Protein 4FZR (pdb70)

CATH classification: 3.40.50.2000 (+1 more: 3.40.50.2000)

Structure (mmCIF, N/CA/C/O backbone):
data_4FZR
#
_entry.id   4FZR
#
_cell.length_a   82.605
_cell.length_b   82.605
_cell.length_c   230.516
_cell.angle_alpha   90.000
_cell.angle_beta   90.000
_cell.angle_gamma   120.000
#
_symmetry.space_group_name_H-M   'P 61 2 2'
#
loop_
_entity.id
_entity.type
_entity.pdbx_description
1 polymer SsfS6
2 water water
#
loop_
_atom_site.group_PDB
_atom_site.id
_atom_site.type_symbol
_atom_site.label_atom_id
_atom_site.label_alt_id
_atom_site.label_comp_id
_atom_site.label_asym_id
_atom_site.label_entity_id
_atom_site.label_seq_id
_atom_site.pd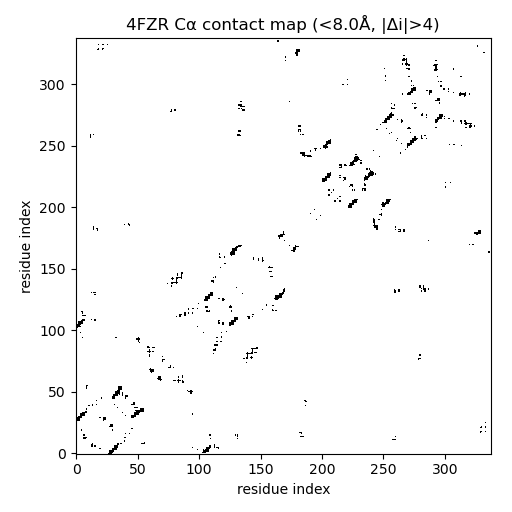bx_PDB_ins_code
_atom_site.Cartn_x
_atom_site.Cartn_y
_atom_site.Cartn_z
_atom_site.occupancy
_atom_site.B_iso_or_equiv
_atom_site.auth_seq_id
_atom_site.auth_comp_id
_atom_site.auth_asym_id
_atom_site.auth_atom_id
_atom_site.pdbx_PDB_model_num
ATOM 1 N N . HIS A 1 15 ? -20.758 -24.520 -28.365 1.00 39.38 0 HIS A N 1
ATOM 2 C CA . HIS A 1 15 ? -19.420 -25.077 -28.529 1.00 34.89 0 HIS A CA 1
ATOM 3 C C . HIS A 1 15 ? -18.396 -24.142 -27.895 1.00 49.06 0 HIS A C 1
ATOM 4 O O . HIS A 1 15 ? -18.393 -22.939 -28.156 1.00 47.55 0 HIS A O 1
ATOM 19 N N . ARG A 1 17 ? -14.213 -23.814 -25.849 1.00 21.94 2 ARG A N 1
ATOM 20 C CA . ARG A 1 17 ? -12.852 -24.315 -25.717 1.00 25.84 2 ARG A CA 1
ATOM 21 C C . ARG A 1 17 ? -12.393 -24.038 -24.289 1.00 19.15 2 ARG A C 1
ATOM 22 O O . ARG A 1 17 ? -12.178 -22.885 -23.917 1.00 18.50 2 ARG A O 1
ATOM 30 N N . ILE A 1 18 ? -12.259 -25.091 -23.486 1.00 15.22 3 ILE A N 1
ATOM 31 C CA . ILE A 1 18 ? -11.904 -24.925 -22.076 1.00 21.93 3 ILE A CA 1
ATOM 32 C C . ILE A 1 18 ? -10.528 -25.497 -21.766 1.00 15.31 3 ILE A C 1
ATOM 33 O O . ILE A 1 18 ? -10.272 -26.687 -21.956 1.00 13.36 3 ILE A O 1
ATOM 38 N N . LEU A 1 19 ? -9.641 -24.624 -21.301 1.00 15.09 4 LEU A N 1
ATOM 39 C CA . LEU A 1 19 ? -8.340 -25.038 -20.806 1.00 17.08 4 LEU A CA 1
ATOM 40 C C . LEU A 1 19 ? -8.434 -25.345 -19.306 1.00 18.21 4 LEU A C 1
ATOM 41 O O . LEU A 1 19 ? -8.701 -24.457 -18.495 1.00 10.67 4 LEU A O 1
ATOM 46 N N . VAL A 1 20 ? -8.236 -26.609 -18.946 1.00 14.38 5 VAL A N 1
ATOM 47 C CA . VAL A 1 20 ? -8.225 -27.017 -17.545 1.00 12.33 5 VAL A CA 1
ATOM 48 C C . VAL A 1 20 ? -6.801 -26.939 -17.010 1.00 14.05 5 VAL A C 1
ATOM 49 O O . VAL A 1 20 ? -5.927 -27.688 -17.444 1.00 13.72 5 VAL A O 1
ATOM 53 N N . ILE A 1 21 ? -6.565 -26.021 -16.078 1.00 9.44 6 ILE A N 1
ATOM 54 C CA . ILE A 1 21 ? -5.227 -25.819 -15.535 1.00 15.84 6 ILE A CA 1
ATOM 55 C C . ILE A 1 21 ? -5.106 -26.477 -14.164 1.00 17.23 6 ILE A C 1
ATOM 56 O O . ILE A 1 21 ? -5.711 -26.026 -13.192 1.00 20.95 6 ILE A O 1
ATOM 61 N N . ALA A 1 22 ? -4.326 -27.554 -14.108 1.00 15.21 7 ALA A N 1
ATOM 62 C CA . ALA A 1 22 ? -4.253 -28.406 -12.921 1.00 20.60 7 ALA A CA 1
ATOM 63 C C . ALA A 1 22 ? -2.888 -28.342 -12.232 1.00 21.99 7 ALA A C 1
ATOM 64 O O . ALA A 1 22 ? -1.996 -27.608 -12.662 1.00 21.02 7 ALA A O 1
ATOM 66 N N . GLY A 1 23 ? -2.737 -29.125 -11.166 1.00 22.47 8 GLY A N 1
ATOM 67 C CA . GLY A 1 23 ? -1.562 -29.057 -10.312 1.00 27.32 8 GLY A CA 1
ATOM 68 C C . GLY A 1 23 ? -0.415 -29.975 -10.694 1.00 27.77 8 GLY A C 1
ATOM 69 O O . GLY A 1 23 ? -0.207 -30.282 -11.869 1.00 24.09 8 GLY A O 1
ATOM 70 N N . CYS A 1 24 ? 0.343 -30.409 -9.690 1.00 27.26 9 CYS A N 1
ATOM 71 C CA . CYS A 1 24 ? 1.523 -31.239 -9.923 1.00 28.88 9 CYS A CA 1
ATOM 72 C C . CYS A 1 24 ? 1.465 -32.568 -9.167 1.00 25.85 9 CYS A C 1
ATOM 73 O O . CYS A 1 24 ? 2.415 -33.349 -9.202 1.00 29.40 9 CYS A O 1
ATOM 76 N N . SER A 1 25 ? 0.350 -32.824 -8.488 1.00 17.43 10 SER A N 1
ATOM 77 C CA . SER A 1 25 ? 0.141 -34.111 -7.833 1.00 17.04 10 SER A CA 1
ATOM 78 C C . SER A 1 25 ? -1.233 -34.671 -8.180 1.00 14.99 10 SER A C 1
ATOM 79 O O . SER A 1 25 ? -2.144 -33.929 -8.542 1.00 20.63 10 SER A O 1
ATOM 82 N N . GLU A 1 26 ? -1.373 -35.986 -8.057 1.00 13.83 11 GLU A N 1
ATOM 83 C CA . GLU A 1 26 ? -2.581 -36.680 -8.490 1.00 23.31 11 GLU A CA 1
ATOM 84 C C . GLU A 1 26 ? -3.833 -36.231 -7.746 1.00 26.86 11 GLU A C 1
ATOM 85 O O . GLU A 1 26 ? -4.917 -36.174 -8.328 1.00 24.40 11 GLU A O 1
ATOM 91 N N . GLY A 1 27 ? -3.687 -35.915 -6.465 1.00 23.24 12 GLY A N 1
ATOM 92 C CA . GLY A 1 27 ? -4.824 -35.527 -5.651 1.00 13.50 12 GLY A CA 1
ATOM 93 C C . GLY A 1 27 ? -5.401 -34.187 -6.059 1.00 18.76 12 GLY A C 1
ATOM 94 O O . GLY A 1 27 ? -6.522 -33.849 -5.682 1.00 24.54 12 GLY A O 1
ATOM 95 N N . PHE A 1 28 ? -4.637 -33.423 -6.833 1.00 22.06 13 PHE A N 1
ATOM 96 C CA . PHE A 1 28 ? -5.081 -32.111 -7.287 1.00 24.68 13 PHE A CA 1
ATOM 97 C C . PHE A 1 28 ? -5.518 -32.141 -8.752 1.00 26.69 13 PHE A C 1
ATOM 98 O O . PHE A 1 28 ? -6.083 -31.174 -9.259 1.00 27.96 13 PHE A O 1
ATOM 106 N N . VAL A 1 29 ? -5.260 -33.255 -9.429 1.00 22.04 14 VAL A N 1
ATOM 107 C CA . VAL A 1 29 ? -5.606 -33.381 -10.838 1.00 21.73 14 VAL A CA 1
ATOM 108 C C . VAL A 1 29 ? -6.866 -34.223 -11.022 1.00 17.25 14 VAL A C 1
ATOM 109 O O . VAL A 1 29 ? -7.807 -33.814 -11.699 1.00 12.47 14 VAL A O 1
ATOM 121 N N . PRO A 1 31 ? -9.479 -34.945 -9.238 1.00 20.92 16 PRO A N 1
ATOM 122 C CA . PRO A 1 31 ? -10.821 -34.454 -8.901 1.00 21.15 16 PRO A CA 1
ATOM 123 C C . PRO A 1 31 ? -11.428 -33.534 -9.964 1.00 14.58 16 PRO A C 1
ATOM 124 O O . PRO A 1 31 ? -12.629 -33.264 -9.909 1.00 14.71 16 PRO A O 1
ATOM 128 N N . LEU A 1 32 ? -10.619 -33.062 -10.909 1.00 14.05 17 LEU A N 1
ATOM 129 C CA . LEU A 1 32 ? -11.121 -32.218 -11.993 1.00 12.96 17 LEU A CA 1
ATOM 130 C C . LEU A 1 32 ? -11.564 -33.046 -13.194 1.00 12.98 17 LEU A C 1
ATOM 131 O O . LEU A 1 32 ? -12.140 -32.518 -14.143 1.00 10.11 17 LEU A O 1
ATOM 136 N N . VAL A 1 33 ? -11.299 -34.346 -13.145 1.00 11.66 18 VAL A N 1
ATOM 137 C CA . VAL A 1 33 ? -11.572 -35.220 -14.278 1.00 13.60 18 VAL A CA 1
ATOM 138 C C . VAL A 1 33 ? -13.063 -35.321 -14.621 1.00 12.24 18 VAL A C 1
ATOM 139 O O . VAL A 1 33 ? -13.432 -35.244 -15.790 1.00 12.84 18 VAL A O 1
ATOM 143 N N . PRO A 1 34 ? -13.928 -35.503 -13.610 1.00 18.83 19 PRO A N 1
ATOM 144 C CA . PRO A 1 34 ? -15.349 -35.662 -13.951 1.00 16.48 19 PRO A CA 1
ATOM 145 C C . PRO A 1 34 ? -15.997 -34.406 -14.547 1.00 15.65 19 PRO A C 1
ATOM 146 O O . PRO A 1 34 ? -16.837 -34.529 -15.438 1.00 9.68 19 PRO A O 1
ATOM 150 N N . LEU A 1 35 ? -15.618 -33.224 -14.073 1.00 11.02 20 LEU A N 1
ATOM 151 C CA . LEU A 1 35 ? -16.142 -31.991 -14.649 1.00 12.09 20 LEU A CA 1
ATOM 152 C C . LEU A 1 35 ? -15.602 -31.805 -16.065 1.00 14.94 20 LEU A C 1
ATOM 153 O O . LEU A 1 35 ? -16.313 -31.333 -16.954 1.00 12.69 20 LEU A O 1
ATOM 158 N N . SER A 1 36 ? -14.343 -32.189 -16.267 1.00 13.52 21 SER A N 1
ATOM 159 C CA . SER A 1 36 ? -13.694 -32.085 -17.572 1.00 9.75 21 SER A CA 1
ATOM 160 C C . SER A 1 36 ? -14.382 -32.966 -18.604 1.00 13.91 21 SER A C 1
ATOM 161 O O . SER A 1 36 ? -14.559 -32.568 -19.754 1.00 7.03 21 SER A O 1
ATOM 164 N N . TRP A 1 37 ? -14.753 -34.172 -18.192 1.00 9.93 22 TRP A N 1
ATOM 165 C CA . TRP A 1 37 ? -15.466 -35.084 -19.077 1.00 11.68 22 TRP A CA 1
ATOM 166 C C . TRP A 1 37 ? -16.926 -34.667 -19.268 1.00 15.07 22 TRP A C 1
ATOM 167 O O . TRP A 1 37 ? -17.537 -34.981 -20.291 1.00 9.11 22 TRP A O 1
ATOM 178 N N . ALA A 1 38 ? -17.481 -33.973 -18.279 1.00 11.67 23 ALA A N 1
ATOM 179 C CA . ALA A 1 38 ? -18.844 -33.465 -18.374 1.00 10.50 23 ALA A CA 1
ATOM 180 C C . ALA A 1 38 ? -18.905 -32.400 -19.462 1.00 13.37 23 ALA A C 1
ATOM 181 O O . ALA A 1 38 ? -19.868 -32.328 -20.227 1.00 11.44 23 ALA A O 1
ATOM 183 N N . LEU A 1 39 ? -17.865 -31.576 -19.524 1.00 10.49 24 LEU A N 1
ATOM 184 C CA . LEU A 1 39 ? -17.747 -30.567 -20.568 1.00 12.35 24 LEU A CA 1
ATOM 185 C C . LEU A 1 39 ? -17.615 -31.230 -21.932 1.00 17.29 24 LEU A C 1
ATOM 186 O O . LEU A 1 39 ? -18.311 -30.872 -22.883 1.00 16.35 24 LEU A O 1
ATOM 191 N N . ARG A 1 40 ? -16.718 -32.203 -22.021 1.00 14.13 25 ARG A N 1
ATOM 192 C CA . ARG A 1 40 ? -16.473 -32.899 -23.273 1.00 14.02 25 ARG A CA 1
ATOM 193 C C . ARG A 1 40 ? -17.731 -33.632 -23.732 1.00 12.65 25 ARG A C 1
ATOM 194 O O . ARG A 1 40 ? -18.025 -33.695 -24.924 1.00 11.72 25 ARG A O 1
ATOM 202 N N . ALA A 1 41 ? -18.480 -34.179 -22.781 1.00 11.88 26 ALA A N 1
ATOM 203 C CA . ALA A 1 41 ? -19.717 -34.879 -23.100 1.00 7.37 26 ALA A CA 1
ATOM 204 C C . ALA A 1 41 ? -20.757 -33.912 -23.658 1.00 18.08 26 ALA A C 1
ATOM 205 O O . ALA A 1 41 ? -21.644 -34.308 -24.417 1.00 16.40 26 ALA A O 1
ATOM 207 N N . ALA A 1 42 ? -20.644 -32.645 -23.273 1.00 15.23 27 ALA A N 1
ATOM 208 C CA . ALA A 1 42 ? -21.556 -31.613 -23.751 1.00 14.33 27 ALA A CA 1
ATOM 209 C C . ALA A 1 42 ? -21.026 -30.945 -25.017 1.00 16.20 27 ALA A C 1
ATOM 210 O O . ALA A 1 42 ? -21.429 -29.833 -25.355 1.00 16.44 27 ALA A O 1
ATOM 212 N N . GLY A 1 43 ? -20.109 -31.620 -25.704 1.00 15.59 28 GLY A N 1
ATOM 213 C CA . GLY A 1 43 ? -19.672 -31.185 -27.016 1.00 11.73 28 GLY A CA 1
ATOM 214 C C . GLY A 1 43 ? -18.535 -30.181 -27.011 1.00 17.09 28 GLY A C 1
ATOM 215 O O . GLY A 1 43 ? -18.066 -29.770 -28.073 1.00 23.57 28 GLY A O 1
ATOM 216 N N . HIS A 1 44 ? -18.081 -29.785 -25.826 1.00 17.76 29 HIS A N 1
ATOM 217 C CA . HIS A 1 44 ? -17.034 -28.772 -25.723 1.00 17.26 29 HIS A CA 1
ATOM 218 C C . HIS A 1 44 ? -15.643 -29.377 -25.915 1.00 12.18 29 HIS A C 1
ATOM 219 O O . HIS A 1 44 ? -15.467 -30.592 -25.844 1.00 12.21 29 HIS A O 1
ATOM 226 N N . GLU A 1 45 ? -14.666 -28.520 -26.188 1.00 12.73 30 GLU A N 1
ATOM 227 C CA . GLU A 1 45 ? -13.298 -28.967 -26.400 1.00 15.41 30 GLU A CA 1
ATOM 228 C C . GLU A 1 45 ? -12.474 -28.726 -25.139 1.00 18.15 30 GLU A C 1
ATOM 229 O O . GLU A 1 45 ? -12.501 -27.631 -24.575 1.00 16.96 30 GLU A O 1
ATOM 235 N N . VAL A 1 46 ? -11.739 -29.745 -24.699 1.00 18.52 31 VAL A N 1
ATOM 236 C CA . VAL A 1 46 ? -11.018 -29.670 -23.431 1.00 18.31 31 VAL A CA 1
ATOM 237 C C . VAL A 1 46 ? -9.541 -30.022 -23.581 1.00 17.95 31 VAL A C 1
ATOM 238 O O . VAL A 1 46 ? -9.177 -30.954 -24.297 1.00 18.15 31 VAL A O 1
ATOM 242 N N . LEU A 1 47 ? -8.694 -29.259 -22.900 1.00 15.44 32 LEU A N 1
ATOM 243 C CA . LEU A 1 47 ? -7.274 -29.562 -22.827 1.00 15.16 32 LEU A CA 1
ATOM 244 C C . LEU A 1 47 ? -6.805 -29.367 -21.387 1.00 17.14 32 LEU A C 1
ATOM 245 O O . LEU A 1 47 ? -6.915 -28.273 -20.831 1.00 9.05 32 LEU A O 1
ATOM 250 N N . VAL A 1 48 ? -6.302 -30.435 -20.777 1.00 15.26 33 VAL A N 1
ATOM 251 C CA . VAL A 1 48 ? -5.821 -30.359 -19.402 1.00 19.02 33 VAL A CA 1
ATOM 252 C C . VAL A 1 48 ? -4.330 -30.049 -19.388 1.00 18.88 33 VAL A C 1
ATOM 253 O O . VAL A 1 48 ? -3.523 -30.806 -19.931 1.00 15.60 33 VAL A O 1
ATOM 257 N N . ALA A 1 49 ? -3.974 -28.925 -18.775 1.00 16.09 34 ALA A N 1
ATOM 258 C CA . ALA A 1 49 ? -2.586 -28.491 -18.717 1.00 21.17 34 ALA A CA 1
ATOM 259 C C . ALA A 1 49 ? -2.047 -28.633 -17.295 1.00 22.47 34 ALA A C 1
ATOM 260 O O . ALA A 1 49 ? -2.651 -28.142 -16.341 1.00 17.03 34 ALA A O 1
ATOM 262 N N . ALA A 1 50 ? -0.914 -29.317 -17.158 1.00 21.26 35 ALA A N 1
ATOM 263 C CA . ALA A 1 50 ? -0.322 -29.567 -15.847 1.00 23.46 35 ALA A CA 1
ATOM 264 C C . ALA A 1 50 ? 1.161 -29.904 -15.984 1.00 26.78 35 ALA A C 1
ATOM 265 O O . ALA A 1 50 ? 1.698 -29.921 -17.091 1.00 23.65 35 ALA A O 1
ATOM 267 N N . SER A 1 51 ? 1.821 -30.167 -14.859 1.00 23.01 36 SER A N 1
ATOM 268 C CA . SER A 1 51 ? 3.238 -30.517 -14.871 1.00 23.53 36 SER A CA 1
ATOM 269 C C . SER A 1 51 ? 3.470 -31.819 -15.641 1.00 22.36 36 SER A C 1
ATOM 270 O O . SER A 1 51 ? 2.602 -32.691 -15.682 1.00 22.92 36 SER A O 1
ATOM 273 N N . GLU A 1 52 ? 4.648 -31.939 -16.246 1.00 23.49 37 GLU A N 1
ATOM 274 C CA . GLU A 1 52 ? 4.986 -33.082 -17.089 1.00 22.54 37 GLU A CA 1
ATOM 275 C C . GLU A 1 52 ? 4.664 -34.416 -16.425 1.00 22.09 37 GLU A C 1
ATOM 276 O O . GLU A 1 52 ? 4.226 -35.359 -17.088 1.00 27.94 37 GLU A O 1
ATOM 282 N N . ASN A 1 53 ? 4.888 -34.497 -15.118 1.00 18.10 38 ASN A N 1
ATOM 283 C CA . ASN A 1 53 ? 4.715 -35.755 -14.394 1.00 19.03 38 ASN A CA 1
ATOM 284 C C . ASN A 1 53 ? 3.254 -36.144 -14.164 1.00 17.97 38 ASN A C 1
ATOM 285 O O . ASN A 1 53 ? 2.962 -37.257 -13.725 1.00 17.31 38 ASN A O 1
ATOM 298 N N . GLY A 1 55 ? 1.201 -36.081 -16.746 1.00 16.56 40 GLY A N 1
ATOM 299 C CA . GLY A 1 55 ? 0.799 -36.541 -18.066 1.00 18.99 40 GLY A CA 1
ATOM 300 C C . GLY A 1 55 ? 0.030 -37.849 -18.068 1.00 19.87 40 GLY A C 1
ATOM 301 O O . GLY A 1 55 ? -1.082 -37.911 -18.590 1.00 14.85 40 GLY A O 1
ATOM 302 N N . PRO A 1 56 ? 0.623 -38.907 -17.494 1.00 20.42 41 PRO A N 1
ATOM 303 C CA . PRO A 1 56 ? 0.003 -40.238 -17.454 1.00 24.00 41 PRO A CA 1
ATOM 304 C C . PRO A 1 56 ? -1.327 -40.272 -16.697 1.00 20.67 41 PRO A C 1
ATOM 305 O O . PRO A 1 56 ? -2.215 -41.050 -17.050 1.00 21.62 41 PRO A O 1
ATOM 309 N N . THR A 1 57 ? -1.455 -39.447 -15.662 1.00 19.22 42 THR A N 1
ATOM 310 C CA . THR A 1 57 ? -2.692 -39.376 -14.891 1.00 19.59 42 THR A CA 1
ATOM 311 C C . THR A 1 57 ? -3.800 -38.761 -15.742 1.00 15.25 42 THR A C 1
ATOM 312 O O . THR A 1 57 ? -4.938 -39.226 -15.731 1.00 11.28 42 THR A O 1
ATOM 316 N N . VAL A 1 58 ? -3.453 -37.717 -16.487 1.00 8.92 43 VAL A N 1
ATOM 317 C CA . VAL A 1 58 ? -4.419 -37.012 -17.318 1.00 15.29 43 VAL A CA 1
ATOM 318 C C . VAL A 1 58 ? -4.875 -37.885 -18.485 1.00 17.70 43 VAL A C 1
ATOM 319 O O . VAL A 1 58 ? -6.071 -38.013 -18.740 1.00 16.05 43 VAL A O 1
ATOM 323 N N . THR A 1 59 ? -3.925 -38.500 -19.182 1.00 15.86 44 THR A N 1
ATOM 324 C CA . THR A 1 59 ? -4.265 -39.328 -20.331 1.00 18.22 44 THR A CA 1
ATOM 325 C C . THR A 1 59 ? -4.894 -40.637 -19.875 1.00 13.43 44 THR A C 1
ATOM 326 O O . THR A 1 59 ? -5.709 -41.226 -20.584 1.00 18.06 44 THR A O 1
ATOM 330 N N . GLY A 1 60 ? -4.521 -41.081 -18.681 1.00 13.68 45 GLY A N 1
ATOM 331 C CA . GLY A 1 60 ? -5.092 -42.286 -18.108 1.00 14.01 45 GLY A CA 1
ATOM 332 C C . GLY A 1 60 ? -6.554 -42.107 -17.726 1.00 14.97 45 GLY A C 1
ATOM 333 O O . GLY A 1 60 ? -7.278 -43.081 -17.526 1.00 14.36 45 GLY A O 1
ATOM 334 N N . ALA A 1 61 ? -6.981 -40.851 -17.619 1.00 13.40 46 ALA A N 1
ATOM 335 C CA . ALA A 1 61 ? -8.385 -40.517 -17.392 1.00 15.95 46 ALA A CA 1
ATOM 336 C C . ALA A 1 61 ? -9.117 -40.307 -18.718 1.00 17.71 46 ALA A C 1
ATOM 337 O O . ALA A 1 61 ? -10.301 -39.964 -18.736 1.00 13.33 46 ALA A O 1
ATOM 339 N N . GLY A 1 62 ? -8.403 -40.501 -19.824 1.00 12.09 47 GLY A N 1
ATOM 340 C CA . GLY A 1 62 ? -8.986 -40.400 -21.149 1.00 10.69 47 GLY A CA 1
ATOM 341 C C . GLY A 1 62 ? -9.060 -38.974 -21.652 1.00 13.67 47 GLY A C 1
ATOM 342 O O . GLY A 1 62 ? -9.853 -38.675 -22.542 1.00 12.80 47 GLY A O 1
ATOM 343 N N . LEU A 1 63 ? -8.228 -38.096 -21.096 1.00 15.02 48 LEU A N 1
ATOM 344 C CA . LEU A 1 63 ? -8.278 -36.677 -21.442 1.00 11.63 48 LEU A CA 1
ATOM 345 C C . LEU A 1 63 ? -7.011 -36.195 -22.160 1.00 13.16 48 LEU A C 1
ATOM 346 O O . LEU A 1 63 ? -5.927 -36.740 -21.958 1.00 13.11 48 LEU A O 1
ATOM 351 N N . PRO A 1 64 ? -7.150 -35.170 -23.017 1.00 14.70 49 PRO A N 1
ATOM 352 C CA . PRO A 1 64 ? -5.999 -34.564 -23.701 1.00 16.71 49 PRO A CA 1
ATOM 353 C C . PRO A 1 64 ? -5.070 -33.836 -22.733 1.00 16.06 49 PRO A C 1
ATOM 354 O O . PRO A 1 64 ? -5.556 -33.170 -21.823 1.00 22.30 49 PRO A O 1
ATOM 358 N N . PHE A 1 65 ? -3.760 -33.950 -22.945 1.00 23.09 50 PHE A N 1
ATOM 359 C CA . PHE A 1 65 ? -2.772 -33.398 -22.020 1.00 16.80 50 PHE A CA 1
ATOM 360 C C . PHE A 1 65 ? -1.729 -32.506 -22.692 1.00 15.63 50 PHE A C 1
ATOM 361 O O . PHE A 1 65 ? -1.318 -32.758 -23.820 1.00 20.61 50 PHE A O 1
ATOM 369 N N . ALA A 1 66 ? -1.296 -31.475 -21.972 1.00 19.46 51 ALA A N 1
ATOM 370 C CA . ALA A 1 66 ? -0.202 -30.611 -22.411 1.00 20.33 51 ALA A CA 1
ATOM 371 C C . ALA A 1 66 ? 0.592 -30.150 -21.189 1.00 22.45 51 ALA A C 1
ATOM 372 O O . ALA A 1 66 ? 0.006 -29.710 -20.203 1.00 23.81 51 ALA A O 1
ATOM 374 N N . PRO A 1 67 ? 1.930 -30.246 -21.249 1.00 30.18 52 PRO A N 1
ATOM 375 C CA . PRO A 1 67 ? 2.761 -29.939 -20.079 1.00 27.79 52 PRO A CA 1
ATOM 376 C C . PRO A 1 67 ? 3.033 -28.445 -19.916 1.00 21.78 52 PRO A C 1
ATOM 377 O O . PRO A 1 67 ? 3.272 -27.760 -20.908 1.00 30.93 52 PRO A O 1
ATOM 381 N N . THR A 1 68 ? 2.996 -27.949 -18.682 1.00 24.86 53 THR A N 1
ATOM 382 C CA . THR A 1 68 ? 3.232 -26.529 -18.419 1.00 29.82 53 THR A CA 1
ATOM 383 C C . THR A 1 68 ? 4.552 -26.288 -17.688 1.00 29.43 53 THR A C 1
ATOM 384 O O . THR A 1 68 ? 4.969 -25.145 -17.504 1.00 31.79 53 THR A O 1
ATOM 388 N N . CYS A 1 69 ? 5.208 -27.369 -17.282 1.00 25.58 54 CYS A N 1
ATOM 389 C CA . CYS A 1 69 ? 6.520 -27.283 -16.656 1.00 25.67 54 CYS A CA 1
ATOM 390 C C . CYS A 1 69 ? 7.074 -28.694 -16.496 1.00 35.80 54 CYS A C 1
ATOM 391 O O . CYS A 1 69 ? 6.321 -29.666 -16.563 1.00 30.29 54 CYS A O 1
ATOM 394 N N . PRO A 1 70 ? 8.398 -28.815 -16.305 1.00 41.01 55 PRO A N 1
ATOM 395 C CA . PRO A 1 70 ? 8.989 -30.142 -16.094 1.00 31.46 55 PRO A 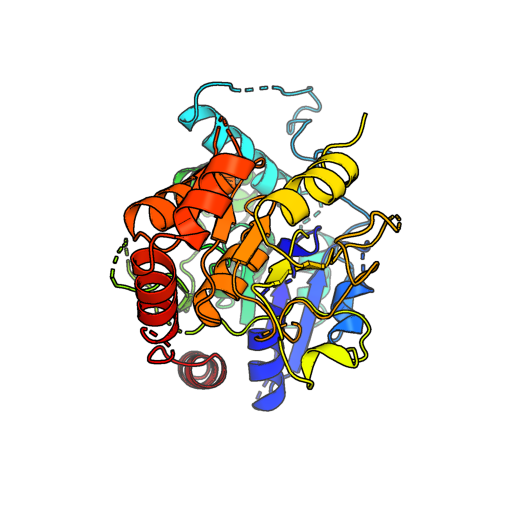CA 1
ATOM 396 C C . PRO A 1 70 ? 8.437 -30.821 -14.845 1.00 25.87 55 PRO A C 1
ATOM 397 O O . PRO A 1 70 ? 7.728 -30.186 -14.069 1.00 30.30 55 PRO A O 1
ATOM 401 N N . SER A 1 71 ? 8.756 -32.098 -14.659 1.00 25.33 56 SER A N 1
ATOM 402 C CA . SER A 1 71 ? 8.280 -32.850 -13.500 1.00 22.79 56 SER A CA 1
ATOM 403 C C . SER A 1 71 ? 8.525 -32.085 -12.190 1.00 29.64 56 SER A C 1
ATOM 404 O O . SER A 1 71 ? 9.548 -31.424 -12.028 1.00 26.62 56 SER A O 1
ATOM 407 N N . LEU A 1 72 ? 7.574 -32.174 -11.263 1.00 30.44 57 LEU A N 1
ATOM 408 C CA . LEU A 1 72 ? 7.593 -31.360 -10.050 1.00 29.89 57 LEU A CA 1
ATOM 409 C C . LEU A 1 72 ? 6.811 -32.013 -8.924 1.00 35.52 57 LEU A C 1
ATOM 410 O O . LEU A 1 72 ? 5.827 -32.702 -9.162 1.00 40.67 57 LEU A O 1
ATOM 415 N N . ASP A 1 73 ? 7.234 -31.764 -7.692 1.00 31.78 58 ASP A N 1
ATOM 416 C CA . ASP A 1 73 ? 6.439 -32.120 -6.531 1.00 33.69 58 ASP A CA 1
ATOM 417 C C . ASP A 1 73 ? 6.367 -30.893 -5.640 1.00 33.32 58 ASP A C 1
ATOM 418 O O . ASP A 1 73 ? 7.176 -29.979 -5.761 1.00 28.24 58 ASP A O 1
ATOM 431 N N . PRO A 1 75 ? 6.811 -30.229 -2.301 1.00 35.88 60 PRO A N 1
ATOM 432 C CA . PRO A 1 75 ? 7.905 -29.899 -1.376 1.00 33.23 60 PRO A CA 1
ATOM 433 C C . PRO A 1 75 ? 9.000 -29.091 -2.055 1.00 31.63 60 PRO A C 1
ATOM 434 O O . PRO A 1 75 ? 9.519 -28.132 -1.486 1.00 29.32 60 PRO A O 1
ATOM 438 N N . GLU A 1 76 ? 9.338 -29.497 -3.273 1.00 33.49 61 GLU A N 1
ATOM 439 C CA . GLU A 1 76 ? 10.305 -28.791 -4.101 1.00 34.17 61 GLU A CA 1
ATOM 440 C C . GLU A 1 76 ? 10.084 -27.281 -4.079 1.00 33.14 61 GLU A C 1
ATOM 441 O O . GLU A 1 76 ? 11.042 -26.510 -4.014 1.00 33.21 61 GLU A O 1
ATOM 447 N N . VAL A 1 77 ? 8.819 -26.866 -4.133 1.00 25.24 62 VAL A N 1
ATOM 448 C CA . VAL A 1 77 ? 8.476 -25.455 -4.311 1.00 31.66 62 VAL A CA 1
ATOM 449 C C . VAL A 1 77 ? 8.038 -24.835 -2.989 1.00 26.71 62 VAL A C 1
ATOM 450 O O . VAL A 1 77 ? 8.060 -23.616 -2.821 1.00 30.14 62 VAL A O 1
ATOM 454 N N . LEU A 1 78 ? 7.643 -25.685 -2.051 1.00 27.03 63 LEU A N 1
ATOM 455 C CA . LEU A 1 78 ? 7.209 -25.237 -0.738 1.00 34.36 63 LEU A CA 1
ATOM 456 C C . LEU A 1 78 ? 8.404 -24.890 0.154 1.00 36.39 63 LEU A C 1
ATOM 457 O O . LEU A 1 78 ? 8.296 -24.048 1.047 1.00 31.01 63 LEU A O 1
ATOM 462 N N . SER A 1 79 ? 9.543 -25.527 -0.111 1.00 31.85 64 SER A N 1
ATOM 463 C CA . SER A 1 79 ? 10.701 -25.473 0.780 1.00 30.49 64 SER A CA 1
ATOM 464 C C . SER A 1 79 ? 11.694 -24.352 0.452 1.00 35.69 64 SER A C 1
ATOM 465 O O . SER A 1 79 ? 12.636 -24.117 1.211 1.00 37.08 64 SER A O 1
ATOM 468 N N . TRP A 1 80 ? 11.492 -23.666 -0.669 1.00 32.74 65 TRP A N 1
ATOM 469 C CA . TRP A 1 80 ? 12.331 -22.519 -1.020 1.00 29.23 65 TRP A CA 1
ATOM 470 C C . TRP A 1 80 ? 11.483 -21.324 -1.427 1.00 31.93 65 TRP A C 1
ATOM 471 O O . TRP A 1 80 ? 10.562 -21.450 -2.237 1.00 40.78 65 TRP A O 1
ATOM 482 N N . ASP A 1 81 ? 11.799 -20.163 -0.860 1.00 33.89 66 ASP A N 1
ATOM 483 C CA . ASP A 1 81 ? 11.074 -18.940 -1.187 1.00 32.56 66 ASP A CA 1
ATOM 484 C C . ASP A 1 81 ? 11.627 -18.281 -2.451 1.00 32.38 66 ASP A C 1
ATOM 485 O O . ASP A 1 81 ? 12.562 -18.788 -3.075 1.00 37.34 66 ASP A O 1
ATOM 490 N N . ARG A 1 82 ? 11.027 -17.162 -2.838 1.00 31.84 67 ARG A N 1
ATOM 491 C CA . ARG A 1 82 ? 11.357 -16.516 -4.104 1.00 32.04 67 ARG A CA 1
ATOM 492 C C . ARG A 1 82 ? 12.791 -15.994 -4.165 1.00 43.09 67 ARG A C 1
ATOM 493 O O . ARG A 1 82 ? 13.340 -15.806 -5.250 1.00 51.16 67 ARG A O 1
ATOM 501 N N . GLU A 1 83 ? 13.402 -15.772 -3.006 1.00 50.24 68 GLU A N 1
ATOM 502 C CA . GLU A 1 83 ? 14.764 -15.250 -2.958 1.00 56.73 68 GLU A CA 1
ATOM 503 C C . GLU A 1 83 ? 15.797 -16.369 -3.070 1.00 52.81 68 GLU A C 1
ATOM 504 O O . GLU A 1 83 ? 16.996 -16.109 -3.158 1.00 63.90 68 GLU A O 1
ATOM 510 N N . GLY A 1 84 ? 15.326 -17.612 -3.064 1.00 48.62 69 GLY A N 1
ATOM 511 C CA . GLY A 1 84 ? 16.210 -18.762 -3.121 1.00 47.07 69 GLY A CA 1
ATOM 512 C C . GLY A 1 84 ? 16.664 -19.185 -1.738 1.00 50.98 69 GLY A C 1
ATOM 513 O O . GLY A 1 84 ? 17.649 -19.910 -1.594 1.00 54.77 69 GLY A O 1
ATOM 514 N N . ASN A 1 85 ? 15.941 -18.726 -0.719 1.00 45.21 70 ASN A N 1
ATOM 515 C CA . ASN A 1 85 ? 16.253 -19.065 0.663 1.00 42.36 70 ASN A CA 1
ATOM 516 C C . ASN A 1 85 ? 15.370 -20.194 1.172 1.00 42.12 70 ASN A C 1
ATOM 517 O O . ASN A 1 85 ? 14.160 -20.202 0.940 1.00 42.46 70 ASN A O 1
ATOM 522 N N . ARG A 1 86 ? 15.976 -21.141 1.879 1.00 41.08 71 ARG A N 1
ATOM 523 C CA . ARG A 1 86 ? 15.227 -22.250 2.452 1.00 41.23 71 ARG A CA 1
ATOM 524 C C . ARG A 1 86 ? 14.185 -21.733 3.436 1.00 38.27 71 ARG A C 1
ATOM 525 O O . ARG A 1 86 ? 14.394 -20.716 4.097 1.00 45.90 71 ARG A O 1
ATOM 533 N N . THR A 1 87 ? 13.060 -22.434 3.517 1.00 44.45 72 THR A N 1
ATOM 534 C CA . THR A 1 87 ? 12.001 -22.085 4.456 1.00 34.09 72 THR A CA 1
ATOM 535 C C . THR A 1 87 ? 11.689 -23.280 5.344 1.00 40.23 72 THR A C 1
ATOM 536 O O . THR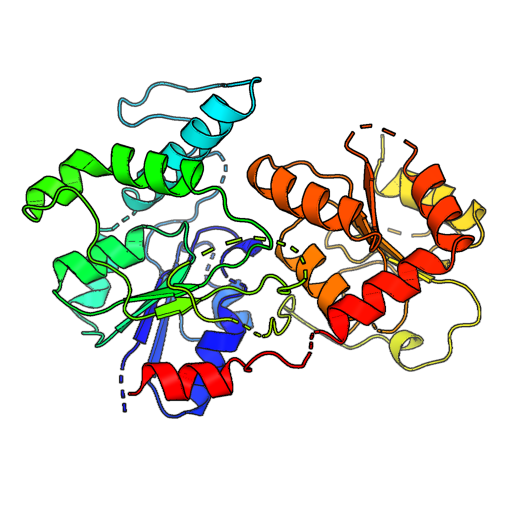 A 1 87 ? 12.085 -24.407 5.042 1.00 37.90 72 THR A O 1
ATOM 540 N N . THR A 1 88 ? 10.971 -23.034 6.435 1.00 37.51 73 THR A N 1
ATOM 541 C CA . THR A 1 88 ? 10.646 -24.094 7.379 1.00 39.85 73 THR A CA 1
ATOM 542 C C . THR A 1 88 ? 9.164 -24.071 7.748 1.00 37.32 73 THR A C 1
ATOM 543 O O . THR A 1 88 ? 8.485 -23.059 7.583 1.00 34.85 73 THR A O 1
ATOM 555 N N . PRO A 1 90 ? 6.088 -23.631 9.906 1.00 58.08 75 PRO A N 1
ATOM 556 C CA . PRO A 1 90 ? 5.586 -23.077 11.167 1.00 56.02 75 PRO A CA 1
ATOM 557 C C . PRO A 1 90 ? 4.829 -24.152 11.933 1.00 59.98 75 PRO A C 1
ATOM 558 O O . PRO A 1 90 ? 4.178 -24.984 11.302 1.00 57.95 75 PRO A O 1
ATOM 562 N N . ARG A 1 91 ? 4.908 -24.149 13.258 1.00 64.73 76 ARG A N 1
ATOM 563 C CA . ARG A 1 91 ? 4.217 -25.171 14.036 1.00 69.69 76 ARG A CA 1
ATOM 564 C C . ARG A 1 91 ? 2.797 -24.725 14.375 1.00 59.96 76 ARG A C 1
ATOM 565 O O . ARG A 1 91 ? 1.881 -25.546 14.442 1.00 59.26 76 ARG A O 1
ATOM 573 N N . GLU A 1 92 ? 2.615 -23.425 14.581 1.00 53.82 77 GLU A N 1
ATOM 574 C CA . GLU A 1 92 ? 1.282 -22.871 14.780 1.00 51.62 77 GLU A CA 1
ATOM 575 C C . GLU A 1 92 ? 0.499 -22.987 13.479 1.00 48.88 77 GLU A C 1
ATOM 576 O O . GLU A 1 92 ? 1.057 -22.833 12.394 1.00 52.37 77 GLU A O 1
ATOM 582 N N . GLU A 1 93 ? -0.796 -23.255 13.592 1.00 49.12 78 GLU A N 1
ATOM 583 C CA . GLU A 1 93 ? -1.619 -23.563 12.429 1.00 48.76 78 GLU A CA 1
ATOM 584 C C . GLU A 1 93 ? -1.773 -22.401 11.449 1.00 54.09 78 GLU A C 1
ATOM 585 O O . GLU A 1 93 ? -1.713 -22.599 10.234 1.00 57.46 78 GLU A O 1
ATOM 591 N N . LYS A 1 94 ? -1.973 -21.194 11.967 1.00 44.73 79 LYS A N 1
ATOM 592 C CA . LYS A 1 94 ? -2.295 -20.055 11.110 1.00 51.35 79 LYS A CA 1
ATOM 593 C C . LYS A 1 94 ? -1.137 -19.649 10.196 1.00 49.82 79 LYS A C 1
ATOM 594 O O . LYS A 1 94 ? -1.303 -19.584 8.978 1.00 45.37 79 LYS A O 1
ATOM 600 N N . PRO A 1 95 ? 0.042 -19.375 10.774 1.00 53.39 80 PRO A N 1
ATOM 601 C CA . PRO A 1 95 ? 1.160 -19.012 9.898 1.00 48.06 80 PRO A CA 1
ATOM 602 C C . PRO A 1 95 ? 1.591 -20.183 9.018 1.00 46.18 80 PRO A C 1
ATOM 603 O O . PRO A 1 95 ? 2.272 -19.980 8.013 1.00 39.24 80 PRO A O 1
ATOM 607 N N . LEU A 1 96 ? 1.193 -21.394 9.401 1.00 45.88 81 LEU A N 1
ATOM 608 C CA . LEU A 1 96 ? 1.453 -22.585 8.600 1.00 43.06 81 LEU A CA 1
ATOM 609 C C . LEU A 1 96 ? 0.565 -22.579 7.362 1.00 48.26 81 LEU A C 1
ATOM 610 O O . LEU A 1 96 ? 0.981 -22.998 6.283 1.00 38.01 81 LEU A O 1
ATOM 615 N N . LEU A 1 97 ? -0.666 -22.108 7.534 1.00 44.22 82 LEU A N 1
ATOM 616 C CA . LEU A 1 97 ? -1.599 -21.970 6.423 1.00 37.96 82 LEU A CA 1
ATOM 617 C C . LEU A 1 97 ? -1.079 -20.973 5.392 1.00 40.61 82 LEU A C 1
ATOM 618 O O . LEU A 1 97 ? -1.193 -21.199 4.189 1.00 35.65 82 LEU A O 1
ATOM 623 N N . GLU A 1 98 ? -0.516 -19.868 5.869 1.00 40.07 83 GLU A N 1
ATOM 624 C CA . GLU A 1 98 ? 0.031 -18.850 4.982 1.00 39.44 83 GLU A CA 1
ATOM 625 C C . GLU A 1 98 ? 1.282 -19.378 4.289 1.00 38.33 83 GLU A C 1
ATOM 626 O O . GLU A 1 98 ? 1.527 -19.090 3.118 1.00 36.90 83 GLU A O 1
ATOM 632 N N . HIS A 1 99 ? 2.071 -20.155 5.023 1.00 32.74 84 HIS A N 1
ATOM 633 C CA . HIS A 1 99 ? 3.258 -20.791 4.469 1.00 34.67 84 HIS A CA 1
ATOM 634 C C . HIS A 1 99 ? 2.875 -21.649 3.263 1.00 36.49 84 HIS A C 1
ATOM 635 O O . HIS A 1 99 ? 3.462 -21.532 2.187 1.00 31.63 84 HIS A O 1
ATOM 642 N N . ILE A 1 100 ? 1.879 -22.507 3.459 1.00 31.75 85 ILE A N 1
ATOM 643 C CA . ILE A 1 100 ? 1.337 -23.337 2.389 1.00 38.05 85 ILE A CA 1
ATOM 644 C C . ILE A 1 100 ? 0.862 -22.489 1.214 1.00 35.39 85 ILE A C 1
ATOM 645 O O . ILE A 1 100 ? 1.166 -22.786 0.058 1.00 32.64 85 ILE A O 1
ATOM 650 N N . GLY A 1 101 ? 0.113 -21.435 1.520 1.00 33.11 86 GLY A N 1
ATOM 651 C CA . GLY A 1 101 ? -0.422 -20.549 0.502 1.00 30.23 86 GLY A CA 1
ATOM 652 C C . GLY A 1 101 ? 0.648 -19.953 -0.393 1.00 31.37 86 GLY A C 1
ATOM 653 O O . GLY A 1 101 ? 0.473 -19.867 -1.607 1.00 32.83 86 GLY A O 1
ATOM 654 N N . ARG A 1 102 ? 1.760 -19.540 0.204 1.00 31.46 87 ARG A N 1
ATOM 655 C CA . ARG A 1 102 ? 2.846 -18.936 -0.558 1.00 30.46 87 ARG A CA 1
ATOM 656 C C . ARG A 1 102 ? 3.505 -19.977 -1.461 1.00 27.16 87 ARG A C 1
ATOM 657 O O . ARG A 1 102 ? 3.969 -19.655 -2.554 1.00 22.39 87 ARG A O 1
ATOM 665 N N . GLY A 1 103 ? 3.535 -21.225 -1.003 1.00 26.93 88 GLY A N 1
ATOM 666 C CA . GLY A 1 103 ? 4.011 -22.324 -1.823 1.00 27.86 88 GLY A CA 1
ATOM 667 C C . GLY A 1 103 ? 3.213 -22.419 -3.109 1.00 25.20 88 GLY A C 1
ATOM 668 O O . GLY A 1 103 ? 3.771 -22.390 -4.205 1.00 21.34 88 GLY A O 1
ATOM 669 N N . TYR A 1 104 ? 1.895 -22.525 -2.973 1.00 20.64 89 TYR A N 1
ATOM 670 C CA . TYR A 1 104 ? 1.006 -22.569 -4.128 1.00 28.66 89 TYR A CA 1
ATOM 671 C C . TYR A 1 104 ? 1.182 -21.349 -5.027 1.00 26.42 89 TYR A C 1
ATOM 672 O O . TYR A 1 104 ? 0.965 -21.423 -6.237 1.00 25.54 89 TYR A O 1
ATOM 681 N N . GLY A 1 105 ? 1.568 -20.225 -4.432 1.00 25.16 90 GLY A N 1
ATOM 682 C CA . GLY A 1 105 ? 1.819 -19.016 -5.194 1.00 20.91 90 GLY A CA 1
ATOM 683 C C . GLY A 1 105 ? 3.080 -19.138 -6.028 1.00 24.54 90 GLY A C 1
ATOM 684 O O . GLY A 1 105 ? 3.162 -18.611 -7.137 1.00 25.43 90 GLY A O 1
ATOM 685 N N . ARG A 1 106 ? 4.071 -19.840 -5.493 1.00 17.07 91 ARG A N 1
ATOM 686 C CA . ARG A 1 106 ? 5.343 -19.991 -6.183 1.00 22.92 91 ARG A CA 1
ATOM 687 C C . ARG A 1 106 ? 5.272 -21.098 -7.227 1.00 20.81 91 ARG A C 1
ATOM 688 O O . ARG A 1 106 ? 6.079 -21.132 -8.154 1.00 19.85 91 ARG A O 1
ATOM 696 N N . LEU A 1 107 ? 4.311 -22.004 -7.070 1.00 17.04 92 LEU A N 1
ATOM 697 C CA . LEU A 1 107 ? 4.063 -23.035 -8.071 1.00 21.83 92 LEU A CA 1
ATOM 698 C C . LEU A 1 107 ? 3.637 -22.378 -9.376 1.00 24.85 92 LEU A C 1
ATOM 699 O O . LEU A 1 107 ? 3.956 -22.860 -10.462 1.00 23.45 92 LEU A O 1
ATOM 704 N N . VAL A 1 108 ? 2.915 -21.269 -9.258 1.00 22.11 93 VAL A N 1
ATOM 705 C CA . VAL A 1 108 ? 2.460 -20.518 -10.419 1.00 23.15 93 VAL A CA 1
ATOM 706 C C . VAL A 1 108 ? 3.634 -20.031 -11.262 1.00 26.99 93 VAL A C 1
ATOM 707 O O . VAL A 1 108 ? 3.560 -20.010 -12.491 1.00 28.50 93 VAL A O 1
ATOM 711 N N . LEU A 1 109 ? 4.715 -19.642 -10.591 1.00 30.99 94 LEU A N 1
ATOM 712 C CA . LEU A 1 109 ? 5.889 -19.083 -11.255 1.00 29.58 94 LEU A CA 1
ATOM 713 C C . LEU A 1 109 ? 6.590 -20.116 -12.130 1.00 24.77 94 LEU A C 1
ATOM 714 O O . LEU A 1 109 ? 7.249 -19.770 -13.110 1.00 27.51 94 LEU A O 1
ATOM 719 N N . ARG A 1 110 ? 6.457 -21.385 -11.764 1.00 25.08 95 ARG A N 1
ATOM 720 C CA . ARG A 1 110 ? 7.044 -22.468 -12.543 1.00 27.21 95 ARG A CA 1
ATOM 721 C C . ARG A 1 110 ? 6.201 -22.793 -13.777 1.00 24.33 95 ARG A C 1
ATOM 722 O O . ARG A 1 110 ? 6.706 -23.359 -14.747 1.00 27.45 95 ARG A O 1
ATOM 738 N N . ARG A 1 112 ? 3.490 -20.532 -15.270 1.00 24.22 97 ARG A N 1
ATOM 739 C CA . ARG A 1 112 ? 2.784 -19.479 -15.999 1.00 26.57 97 ARG A CA 1
ATOM 740 C C . ARG A 1 112 ? 3.286 -19.261 -17.431 1.00 30.85 97 ARG A C 1
ATOM 741 O O . ARG A 1 112 ? 2.483 -19.045 -18.339 1.00 31.62 97 ARG A O 1
ATOM 749 N N . ASP A 1 113 ? 4.597 -19.323 -17.639 1.00 33.41 98 ASP A N 1
ATOM 750 C CA . ASP A 1 113 ? 5.159 -19.074 -18.967 1.00 33.56 98 ASP A CA 1
ATOM 751 C C . ASP A 1 113 ? 4.594 -20.029 -20.015 1.00 35.31 98 ASP A C 1
ATOM 752 O O . ASP A 1 113 ? 4.078 -19.596 -21.046 1.00 26.96 98 ASP A O 1
ATOM 757 N N . GLU A 1 114 ? 4.690 -21.327 -19.746 1.00 30.44 99 GLU A N 1
ATOM 758 C CA . GLU A 1 114 ? 4.229 -22.333 -20.695 1.00 29.97 99 GLU A CA 1
ATOM 759 C C . GLU A 1 114 ? 2.705 -22.431 -20.732 1.00 26.19 99 GLU A C 1
ATOM 760 O O . GLU A 1 114 ? 2.131 -22.830 -21.744 1.00 26.76 99 GLU A O 1
ATOM 766 N N . ALA A 1 115 ? 2.052 -22.062 -19.635 1.00 25.72 100 ALA A N 1
ATOM 767 C CA . ALA A 1 115 ? 0.598 -22.110 -19.572 1.00 24.02 100 ALA A CA 1
ATOM 768 C C . ALA A 1 115 ? 0.006 -20.961 -20.380 1.00 23.46 100 ALA A C 1
ATOM 769 O O . ALA A 1 115 ? -0.997 -21.130 -21.079 1.00 23.68 100 ALA A O 1
ATOM 771 N N . LEU A 1 116 ? 0.637 -19.796 -20.291 1.00 27.50 101 LEU A N 1
ATOM 772 C CA . LEU A 1 116 ? 0.172 -18.624 -21.019 1.00 30.57 101 LEU A CA 1
ATOM 773 C C . LEU A 1 116 ? 0.464 -18.766 -22.509 1.00 31.33 101 LEU A C 1
ATOM 774 O O . LEU A 1 116 ? -0.379 -18.441 -23.346 1.00 30.15 101 LEU A O 1
ATOM 779 N N . ALA A 1 117 ? 1.659 -19.256 -22.832 1.00 26.45 102 ALA A N 1
ATOM 780 C CA . ALA A 1 117 ? 2.053 -19.469 -24.220 1.00 29.03 102 ALA A CA 1
ATOM 781 C C . ALA A 1 117 ? 1.101 -20.465 -24.862 1.00 33.22 102 ALA A C 1
ATOM 782 O O . ALA A 1 117 ? 0.673 -20.288 -26.001 1.00 32.02 102 ALA A O 1
ATOM 784 N N . LEU A 1 118 ? 0.763 -21.510 -24.116 1.00 30.81 103 LEU A N 1
ATOM 785 C CA . LEU A 1 118 ? -0.164 -22.522 -24.600 1.00 29.78 103 LEU A CA 1
ATOM 786 C C . LEU A 1 118 ? -1.537 -21.913 -24.882 1.00 28.40 103 LEU A C 1
ATOM 787 O O . LEU A 1 118 ? -2.142 -22.188 -25.916 1.00 32.40 103 LEU A O 1
ATOM 792 N N . ALA A 1 119 ? -2.016 -21.081 -23.961 1.00 28.37 104 ALA A N 1
ATOM 793 C CA . ALA A 1 119 ? -3.344 -20.476 -24.073 1.00 29.01 104 ALA A CA 1
ATOM 794 C C . ALA A 1 119 ? -3.434 -19.480 -25.228 1.00 28.97 104 ALA A C 1
ATOM 795 O O . ALA A 1 119 ? -4.505 -19.265 -25.796 1.00 30.88 104 ALA A O 1
ATOM 797 N N . GLU A 1 120 ? -2.311 -18.859 -25.563 1.00 29.00 105 GLU A N 1
ATOM 798 C CA . GLU A 1 120 ? -2.261 -17.941 -26.692 1.00 37.91 105 GLU A CA 1
ATOM 799 C C . GLU A 1 120 ? -2.334 -18.697 -28.017 1.00 33.58 105 GLU A C 1
ATOM 800 O O . GLU A 1 120 ? -2.913 -18.210 -28.985 1.00 36.69 105 GLU A O 1
ATOM 806 N N A ARG A 1 121 ? -1.735 -19.882 -28.060 0.50 31.37 106 ARG A N 1
ATOM 807 N N B ARG A 1 121 ? -1.749 -19.891 -28.044 0.50 31.38 106 ARG A N 1
ATOM 808 C CA A ARG A 1 121 ? -1.786 -20.711 -29.257 0.50 31.93 106 ARG A CA 1
ATOM 809 C CA B ARG A 1 121 ? -1.751 -20.723 -29.241 0.50 31.93 106 ARG A CA 1
ATOM 810 C C A ARG A 1 121 ? -3.133 -21.410 -29.382 0.50 34.10 106 ARG A C 1
ATOM 811 C C B ARG A 1 121 ? -3.062 -21.501 -29.384 0.50 34.11 106 ARG A C 1
ATOM 812 O O A ARG A 1 121 ? -3.689 -21.517 -30.475 0.50 38.87 106 ARG A O 1
ATOM 813 O O B ARG A 1 121 ? -3.526 -21.748 -30.498 0.50 38.97 106 ARG A O 1
ATOM 828 N N . TRP A 1 122 ? -3.652 -21.885 -28.257 1.00 29.69 107 TRP A N 1
ATOM 829 C CA . TRP A 1 122 ? -4.868 -22.697 -28.260 1.00 28.12 107 TRP A CA 1
ATOM 830 C C . TRP A 1 122 ? -6.136 -21.848 -28.209 1.00 27.78 107 TRP A C 1
ATOM 831 O O . TRP A 1 122 ? -7.185 -22.262 -28.703 1.00 25.06 107 TRP A O 1
ATOM 842 N N . LYS A 1 123 ? -6.036 -20.667 -27.605 1.00 28.58 108 LYS A N 1
ATOM 843 C CA . LYS A 1 123 ? -7.145 -19.714 -27.564 1.00 26.95 108 LYS A CA 1
ATOM 844 C C . LYS A 1 123 ? -8.404 -20.279 -26.906 1.00 32.17 108 LYS A C 1
ATOM 845 O O . LYS A 1 123 ? -9.409 -20.516 -27.574 1.00 38.17 108 LYS A O 1
ATOM 851 N N . PRO A 1 124 ? -8.352 -20.491 -25.585 1.00 35.75 109 PRO A N 1
ATOM 852 C CA . PRO A 1 124 ? -9.536 -20.930 -24.842 1.00 25.57 109 PRO A CA 1
ATOM 853 C C . PRO A 1 124 ? -10.543 -19.813 -24.618 1.00 22.36 109 PRO A C 1
ATOM 854 O O . PRO A 1 124 ? -10.178 -18.642 -24.543 1.00 21.17 109 PRO A O 1
ATOM 858 N N . ASP A 1 125 ? -11.811 -20.193 -24.521 1.00 20.46 110 ASP A N 1
ATOM 859 C CA . ASP A 1 125 ? -12.861 -19.268 -24.132 1.00 21.62 110 ASP A CA 1
ATOM 860 C C . ASP A 1 125 ? -12.949 -19.233 -22.615 1.00 26.65 110 ASP A C 1
ATOM 861 O O . ASP A 1 125 ? -13.463 -18.282 -22.034 1.00 25.83 110 ASP A O 1
ATOM 866 N N . LEU A 1 126 ? -12.440 -20.282 -21.977 1.00 24.87 111 LEU A N 1
ATOM 867 C CA . LEU A 1 126 ? -12.697 -20.506 -20.565 1.00 25.38 111 LEU A CA 1
ATOM 868 C C . LEU A 1 126 ? -11.535 -21.233 -19.907 1.00 25.58 111 LEU A C 1
ATOM 869 O O . LEU A 1 126 ? -10.895 -22.084 -20.524 1.00 28.20 111 LEU A O 1
ATOM 874 N N . VAL A 1 127 ? -11.262 -20.885 -18.654 1.00 24.63 112 VAL A N 1
ATOM 875 C CA . VAL A 1 127 ? -10.290 -21.611 -17.849 1.00 21.81 112 VAL A CA 1
ATOM 876 C C . VAL A 1 127 ? -11.012 -22.284 -16.692 1.00 20.67 112 VAL A C 1
ATOM 877 O O . VAL A 1 127 ? -11.726 -21.630 -15.936 1.00 20.57 112 VAL A O 1
ATOM 881 N N . LEU A 1 128 ? -10.849 -23.599 -16.583 1.00 20.45 113 LEU A N 1
ATOM 882 C CA . LEU A 1 128 ? -11.334 -24.348 -15.429 1.00 15.16 113 LEU A CA 1
ATOM 883 C C . LEU A 1 128 ? -10.145 -24.747 -14.562 1.00 17.62 113 LEU A C 1
ATOM 884 O O . LEU A 1 128 ? -9.128 -25.225 -15.070 1.00 13.52 113 LEU A O 1
ATOM 889 N N . THR A 1 129 ? -10.267 -24.551 -13.255 1.00 13.18 114 THR A N 1
ATOM 890 C CA . THR A 1 129 ? -9.138 -24.774 -12.368 1.00 17.65 114 THR A CA 1
ATOM 891 C C . THR A 1 129 ? -9.566 -25.127 -10.945 1.00 21.83 114 THR A C 1
ATOM 892 O O . THR A 1 129 ? -10.739 -25.037 -10.584 1.00 20.70 114 THR A O 1
ATOM 896 N N . GLU A 1 130 ? -8.589 -25.543 -10.151 1.00 22.48 115 GLU A N 1
ATOM 897 C CA . GLU A 1 130 ? -8.797 -25.881 -8.751 1.00 25.32 115 GLU A CA 1
ATOM 898 C C . GLU A 1 130 ? -8.428 -24.670 -7.889 1.00 24.12 115 GLU A C 1
ATOM 899 O O . GLU A 1 130 ? -7.520 -23.915 -8.230 1.00 24.00 115 GLU A O 1
ATOM 905 N N . THR A 1 131 ? -9.144 -24.479 -6.784 1.00 22.42 116 THR A N 1
ATOM 906 C CA . THR A 1 131 ? -9.045 -23.240 -6.004 1.00 27.75 116 THR A CA 1
ATOM 907 C C . THR A 1 131 ? -7.622 -22.804 -5.623 1.00 26.62 116 THR A C 1
ATOM 908 O O . THR A 1 131 ? -7.362 -21.613 -5.480 1.00 26.92 116 THR A O 1
ATOM 912 N N . TYR A 1 132 ? -6.704 -23.753 -5.462 1.00 26.42 117 TYR A N 1
ATOM 913 C CA . TYR A 1 132 ? -5.322 -23.414 -5.112 1.00 28.39 117 TYR A CA 1
ATOM 914 C C . TYR A 1 132 ? -4.378 -23.430 -6.317 1.00 31.82 117 TYR A C 1
ATOM 915 O O . TYR A 1 132 ? -3.199 -23.102 -6.185 1.00 29.83 117 TYR A O 1
ATOM 924 N N . SER A 1 133 ? -4.887 -23.821 -7.481 1.00 28.16 118 SER A N 1
ATOM 925 C CA . SER A 1 133 ? -4.123 -23.719 -8.723 1.00 26.82 118 SER A CA 1
ATOM 926 C C . SER A 1 133 ? -4.267 -22.318 -9.301 1.00 22.58 118 SER A C 1
ATOM 927 O O . SER A 1 133 ? -5.109 -22.076 -10.165 1.00 24.37 118 SER A O 1
ATOM 930 N N . LEU A 1 134 ? -3.430 -21.402 -8.827 1.00 18.97 119 LEU A N 1
ATOM 931 C CA . LEU A 1 134 ? -3.576 -19.985 -9.144 1.00 25.65 119 LEU A CA 1
ATOM 932 C C . LEU A 1 134 ? -3.016 -19.620 -10.517 1.00 26.52 119 LEU A C 1
ATOM 933 O O . LEU A 1 134 ? -3.085 -18.463 -10.934 1.00 27.03 119 LEU A O 1
ATOM 938 N N . THR A 1 135 ? -2.466 -20.602 -11.223 1.00 26.01 120 THR A N 1
ATOM 939 C CA . THR A 1 135 ? -2.016 -20.368 -12.587 1.00 28.20 120 THR A CA 1
ATOM 940 C C . THR A 1 135 ? -3.231 -20.070 -13.461 1.00 23.09 120 THR A C 1
ATOM 941 O O . THR A 1 135 ? -3.163 -19.251 -14.374 1.00 28.95 120 THR A O 1
ATOM 945 N N . GLY A 1 136 ? -4.347 -20.727 -13.161 1.00 24.87 121 GLY A N 1
ATOM 946 C CA . GLY A 1 136 ? -5.580 -20.526 -13.904 1.00 29.22 121 GLY A CA 1
ATOM 947 C C . GLY A 1 136 ? -6.035 -19.077 -13.938 1.00 28.18 121 GLY A C 1
ATOM 948 O O . GLY A 1 136 ? -6.028 -18.452 -14.997 1.00 23.30 121 GLY A O 1
ATOM 949 N N . PRO A 1 137 ? -6.436 -18.534 -12.777 1.00 30.25 122 PRO A N 1
ATOM 950 C CA . PRO A 1 137 ? -6.874 -17.138 -12.652 1.00 25.84 122 PRO A CA 1
ATOM 951 C C . PRO A 1 137 ? -5.899 -16.147 -13.286 1.00 33.40 122 PRO A C 1
ATOM 952 O O . PRO A 1 137 ? -6.331 -15.138 -13.844 1.00 36.76 122 PRO A O 1
ATOM 956 N N . LEU A 1 138 ? -4.603 -16.429 -13.195 1.00 31.39 123 LEU A N 1
ATOM 957 C CA . LEU A 1 138 ? -3.596 -15.547 -13.774 1.00 29.75 123 LEU A CA 1
ATOM 958 C C . LEU A 1 138 ? -3.676 -15.548 -15.297 1.00 32.91 123 LEU A C 1
ATOM 959 O O . LEU A 1 138 ? -3.763 -14.492 -15.920 1.00 32.96 123 LEU A O 1
ATOM 964 N N . VAL A 1 139 ? -3.644 -16.735 -15.894 1.00 34.00 124 VAL A N 1
ATOM 965 C CA . VAL A 1 139 ? -3.724 -16.850 -17.347 1.00 31.97 124 VAL A CA 1
ATOM 966 C C . VAL A 1 139 ? -5.013 -16.214 -17.855 1.00 29.53 124 VAL A C 1
ATOM 967 O O . VAL A 1 139 ? -5.006 -15.471 -18.835 1.00 33.98 124 VAL A O 1
ATOM 971 N N . ALA A 1 140 ? -6.117 -16.516 -17.178 1.00 27.60 125 ALA A N 1
ATOM 972 C CA . ALA A 1 140 ? -7.415 -15.942 -17.516 1.00 29.53 125 ALA A CA 1
ATOM 973 C C . ALA A 1 140 ? -7.361 -14.416 -17.491 1.00 35.24 125 ALA A C 1
ATOM 974 O O . ALA A 1 140 ? -7.744 -13.754 -18.457 1.00 39.42 125 ALA A O 1
ATOM 976 N N . ALA A 1 141 ? -6.883 -13.865 -16.380 1.00 33.68 126 ALA A N 1
ATOM 977 C CA . ALA A 1 141 ? -6.782 -12.421 -16.212 1.00 38.01 126 ALA A CA 1
ATOM 978 C C . ALA A 1 141 ? -5.872 -11.819 -17.276 1.00 40.68 126 ALA A C 1
ATOM 979 O O . ALA A 1 141 ? -6.062 -10.677 -17.699 1.00 46.37 126 ALA A O 1
ATOM 981 N N . THR A 1 142 ? -4.886 -12.595 -17.712 1.00 40.05 127 THR A N 1
ATOM 982 C CA . THR A 1 142 ? -3.917 -12.118 -18.690 1.00 40.11 127 THR A CA 1
ATOM 983 C C . THR A 1 142 ? -4.522 -12.040 -20.093 1.00 42.57 127 THR A C 1
ATOM 984 O O . THR A 1 142 ? -4.222 -11.115 -20.847 1.00 47.52 127 THR A O 1
ATOM 988 N N . LEU A 1 143 ? -5.377 -13.002 -20.436 1.00 39.28 128 LEU A N 1
ATOM 989 C CA . LEU A 1 143 ? -6.000 -13.040 -21.759 1.00 36.80 128 LEU A CA 1
ATOM 990 C C . LEU A 1 143 ? -7.365 -12.361 -21.761 1.00 37.67 128 LEU A C 1
ATOM 991 O O . LEU A 1 143 ? -7.998 -12.229 -22.808 1.00 46.02 128 LEU A O 1
ATOM 996 N N . GLY A 1 144 ? -7.827 -11.949 -20.586 1.00 36.03 129 GLY A N 1
ATOM 997 C CA . GLY A 1 144 ? -9.135 -11.334 -20.460 1.00 33.62 129 GLY A CA 1
ATOM 998 C C . GLY A 1 144 ? -10.271 -12.279 -20.811 1.00 46.07 129 GLY A C 1
ATOM 999 O O . GLY A 1 144 ? -11.142 -11.939 -21.613 1.00 49.83 129 GLY A O 1
ATOM 1000 N N . ILE A 1 145 ? -10.259 -13.468 -20.214 1.00 38.64 130 ILE A N 1
ATOM 1001 C CA . ILE A 1 145 ? -11.338 -14.437 -20.394 1.00 27.65 130 ILE A CA 1
ATOM 1002 C C . ILE A 1 145 ? -11.818 -14.929 -19.030 1.00 30.98 130 ILE A C 1
ATOM 1003 O O . ILE A 1 145 ? -11.069 -14.891 -18.054 1.00 35.74 130 ILE A O 1
ATOM 1008 N N . PRO A 1 146 ? -13.080 -15.380 -18.953 1.00 38.67 131 PRO A N 1
ATOM 1009 C CA . PRO A 1 146 ? -13.649 -15.861 -17.687 1.00 33.64 131 PRO A CA 1
ATOM 1010 C C . PRO A 1 146 ? -12.983 -17.146 -17.199 1.00 33.57 131 PRO A C 1
ATOM 1011 O O . PRO A 1 146 ? -12.395 -17.866 -18.000 1.00 25.36 131 PRO A O 1
ATOM 1015 N N . TRP A 1 147 ? -13.067 -17.428 -15.903 1.00 35.91 132 TRP A N 1
ATOM 1016 C CA . TRP A 1 147 ? -12.537 -18.681 -15.377 1.00 32.05 132 TRP A CA 1
ATOM 1017 C C . TRP A 1 147 ? -13.477 -19.276 -14.337 1.00 26.26 132 TRP A C 1
ATOM 1018 O O . TRP A 1 147 ? -14.280 -18.569 -13.733 1.00 31.70 132 TRP A O 1
ATOM 1029 N N . ILE A 1 148 ? -13.377 -20.585 -14.145 1.00 22.14 133 ILE A N 1
ATOM 1030 C CA . ILE A 1 148 ? -14.231 -21.291 -13.205 1.00 27.23 133 ILE A CA 1
ATOM 1031 C C . ILE A 1 148 ? -13.380 -21.921 -12.114 1.00 28.81 133 ILE A C 1
ATOM 1032 O O . ILE A 1 148 ? -12.308 -22.465 -12.381 1.00 25.12 133 ILE A O 1
ATOM 1037 N N . GLU A 1 149 ? -13.872 -21.834 -10.885 1.00 29.97 134 GLU A N 1
ATOM 1038 C CA . GLU A 1 149 ? -13.144 -22.308 -9.721 1.00 26.67 134 GLU A CA 1
ATOM 1039 C C . GLU A 1 149 ? -13.869 -23.504 -9.123 1.00 22.91 134 GLU A C 1
ATOM 1040 O O . GLU A 1 149 ? -15.032 -23.399 -8.742 1.00 30.07 134 GLU A O 1
ATOM 1046 N N . GLN A 1 150 ? -13.190 -24.646 -9.053 1.00 20.23 135 GLN A N 1
ATOM 1047 C CA . GLN A 1 150 ? -13.748 -25.805 -8.366 1.00 20.81 135 GLN A CA 1
ATOM 1048 C C . GLN A 1 150 ? -12.970 -26.120 -7.093 1.00 24.56 135 GLN A C 1
ATOM 1049 O O . GLN A 1 150 ? -11.743 -26.213 -7.105 1.00 24.10 135 GLN A O 1
ATOM 1055 N N . SER A 1 151 ? -13.700 -26.278 -5.994 1.00 20.85 136 SER A N 1
ATOM 1056 C CA . SER A 1 151 ? -13.124 -26.772 -4.753 1.00 33.11 136 SER A CA 1
ATOM 1057 C C . SER A 1 151 ? -13.021 -28.290 -4.814 1.00 31.87 136 SER A C 1
ATOM 1058 O O . SER A 1 151 ? -13.962 -28.966 -5.224 1.00 37.91 136 SER A O 1
ATOM 1061 N N . ILE A 1 152 ? -11.875 -28.820 -4.405 1.00 30.09 137 ILE A N 1
ATOM 1062 C CA . ILE A 1 152 ? -11.658 -30.259 -4.400 1.00 28.66 137 ILE A CA 1
ATOM 1063 C C . ILE A 1 152 ? -11.494 -30.739 -2.959 1.00 33.92 137 ILE A C 1
ATOM 1064 O O . ILE A 1 152 ? -10.949 -31.814 -2.708 1.00 31.92 137 ILE A O 1
ATOM 1069 N N . ARG A 1 153 ? -11.991 -29.935 -2.022 1.00 32.26 138 ARG A N 1
ATOM 1070 C CA . ARG A 1 153 ? -11.815 -30.182 -0.594 1.00 33.38 138 ARG A CA 1
ATOM 1071 C C . ARG A 1 153 ? -13.126 -29.965 0.147 1.00 36.90 138 ARG A C 1
ATOM 1072 O O . ARG A 1 153 ? -13.972 -29.180 -0.289 1.00 33.11 138 ARG A O 1
ATOM 1080 N N . LEU A 1 154 ? -13.296 -30.660 1.267 1.00 38.31 139 LEU A N 1
ATOM 1081 C CA . LEU A 1 154 ? -14.442 -30.420 2.132 1.00 38.05 139 LEU A CA 1
ATOM 1082 C C . LEU A 1 154 ? -14.365 -29.000 2.662 1.00 27.45 139 LEU A C 1
ATOM 1083 O O . LEU A 1 154 ? -15.367 -28.287 2.713 1.00 34.82 139 LEU A O 1
ATOM 1088 N N . ALA A 1 155 ? -13.162 -28.596 3.053 1.00 37.54 140 ALA A N 1
ATOM 1089 C CA . ALA A 1 155 ? -12.938 -27.260 3.583 1.00 43.96 140 ALA A CA 1
ATOM 1090 C C . ALA A 1 155 ? -11.641 -26.687 3.028 1.00 42.82 140 ALA A C 1
ATOM 1091 O O . ALA A 1 155 ? -10.580 -27.305 3.122 1.00 43.98 140 ALA A O 1
ATOM 1093 N N . SER A 1 156 ? -11.739 -25.501 2.439 1.00 38.37 141 SER A N 1
ATOM 1094 C CA . SER A 1 156 ? -10.583 -24.840 1.852 1.00 52.77 141 SER A CA 1
ATOM 1095 C C . SER A 1 156 ? -10.345 -23.490 2.525 1.00 54.03 141 SER A C 1
ATOM 1096 O O . SER A 1 156 ? -10.969 -22.492 2.159 1.00 47.26 141 SER A O 1
ATOM 1099 N N . PRO A 1 157 ? -9.442 -23.457 3.519 1.00 48.86 142 PRO A N 1
ATOM 1100 C CA . PRO A 1 157 ? -9.097 -22.217 4.222 1.00 44.44 142 PRO A CA 1
ATOM 1101 C C . PRO A 1 157 ? -8.868 -21.044 3.273 1.00 55.13 142 PRO A C 1
ATOM 1102 O O . PRO A 1 157 ? -8.118 -21.176 2.304 1.00 55.07 142 PRO A O 1
ATOM 1106 N N . GLU A 1 158 ? -9.511 -19.912 3.548 1.00 54.02 143 GLU A N 1
ATOM 1107 C CA . GLU A 1 158 ? -9.310 -18.710 2.748 1.00 63.52 143 GLU A CA 1
ATOM 1108 C C . GLU A 1 158 ? -7.903 -18.164 2.981 1.00 52.21 143 GLU A C 1
ATOM 1109 O O . GLU A 1 158 ? -7.390 -17.380 2.183 1.00 49.48 143 GLU A O 1
ATOM 1115 N N . LEU A 1 159 ? -7.286 -18.586 4.081 1.00 53.04 144 LEU A N 1
ATOM 1116 C CA . LEU A 1 159 ? -5.932 -18.159 4.424 1.00 54.51 144 LEU A CA 1
ATOM 1117 C C . LEU A 1 159 ? -4.906 -18.644 3.406 1.00 50.11 144 LEU A C 1
ATOM 1118 O O . LEU A 1 159 ? -3.949 -17.934 3.090 1.00 44.22 144 LEU A O 1
ATOM 1123 N N . ILE A 1 160 ? -5.105 -19.856 2.899 1.00 46.49 145 ILE A N 1
ATOM 1124 C CA . ILE A 1 160 ? -4.205 -20.420 1.903 1.00 40.41 145 ILE A CA 1
ATOM 1125 C C . ILE A 1 160 ? -4.309 -19.631 0.603 1.00 39.10 145 ILE A C 1
ATOM 1126 O O . ILE A 1 160 ? -3.303 -19.187 0.050 1.00 36.56 145 ILE A O 1
ATOM 1131 N N . LYS A 1 161 ? -5.536 -19.449 0.128 1.00 33.40 146 LYS A N 1
ATOM 1132 C CA . LYS A 1 161 ? -5.781 -18.711 -1.102 1.00 38.75 146 LYS A CA 1
ATOM 1133 C C . LYS A 1 161 ? -5.255 -17.281 -1.012 1.00 36.85 146 LYS A C 1
ATOM 1134 O O . LYS A 1 161 ? -4.550 -16.819 -1.908 1.00 37.42 146 LYS A O 1
ATOM 1140 N N . SER A 1 162 ? -5.592 -16.586 0.070 1.00 38.18 147 SER A N 1
ATOM 1141 C CA . SER A 1 162 ? -5.199 -15.190 0.228 1.00 31.31 147 SER A CA 1
ATOM 1142 C C . SER A 1 162 ? -3.688 -15.039 0.368 1.00 30.19 147 SER A C 1
ATOM 1143 O O . SER A 1 162 ? -3.105 -14.082 -0.142 1.00 26.30 147 SER A O 1
ATOM 1146 N N . ALA A 1 163 ? -3.055 -15.980 1.061 1.00 31.29 148 ALA A N 1
ATOM 1147 C CA . ALA A 1 163 ? -1.608 -15.954 1.206 1.00 24.52 148 ALA A CA 1
ATOM 1148 C C . ALA A 1 163 ? -0.965 -16.181 -0.160 1.00 34.14 148 ALA A C 1
ATOM 1149 O O . ALA A 1 163 ? 0.110 -15.654 -0.447 1.00 29.95 148 ALA A O 1
ATOM 1151 N N . GLY A 1 164 ? -1.640 -16.961 -1.002 1.00 34.41 149 GLY A N 1
ATOM 1152 C CA . GLY A 1 164 ? -1.160 -17.239 -2.343 1.00 27.76 149 GLY A CA 1
ATOM 1153 C C . GLY A 1 164 ? -1.273 -16.033 -3.252 1.00 28.81 149 GLY A C 1
ATOM 1154 O O . GLY A 1 164 ? -0.342 -15.716 -3.993 1.00 27.79 149 GLY A O 1
ATOM 1155 N N . VAL A 1 165 ? -2.421 -15.364 -3.205 1.00 33.34 150 VAL A N 1
ATOM 1156 C CA . VAL A 1 165 ? -2.624 -14.151 -3.987 1.00 39.19 150 VAL A CA 1
ATOM 1157 C C . VAL A 1 165 ? -1.577 -13.114 -3.601 1.00 41.50 150 VAL A C 1
ATOM 1158 O O . VAL A 1 165 ? -1.003 -12.447 -4.462 1.00 41.98 150 VAL A O 1
ATOM 1162 N N . GLY A 1 166 ? -1.333 -12.990 -2.299 1.00 36.12 151 GLY A N 1
ATOM 1163 C CA . GLY A 1 166 ? -0.307 -12.100 -1.786 1.00 32.63 151 GLY A CA 1
ATOM 1164 C C . GLY A 1 166 ? 1.043 -12.335 -2.435 1.00 33.30 151 GLY A C 1
ATOM 1165 O O . GLY A 1 166 ? 1.654 -11.412 -2.970 1.00 38.44 151 GLY A O 1
ATOM 1166 N N . GLU A 1 167 ? 1.506 -13.580 -2.385 1.00 34.43 152 GLU A N 1
ATOM 1167 C CA . GLU A 1 167 ? 2.796 -13.956 -2.960 1.00 34.93 152 GLU A CA 1
ATOM 1168 C C . GLU A 1 167 ? 2.900 -13.584 -4.444 1.00 35.58 152 GLU A C 1
ATOM 1169 O O . GLU A 1 167 ? 3.996 -13.369 -4.964 1.00 36.92 152 GLU A O 1
ATOM 1175 N N . LEU A 1 168 ? 1.759 -13.497 -5.119 1.00 32.30 153 LEU A N 1
ATOM 1176 C CA . LEU A 1 168 ? 1.739 -13.182 -6.546 1.00 48.52 153 LEU A CA 1
ATOM 1177 C C . LEU A 1 168 ? 1.551 -11.689 -6.812 1.00 45.54 153 LEU A C 1
ATOM 1178 O O . LEU A 1 168 ? 1.242 -11.288 -7.936 1.00 40.98 153 LEU A O 1
ATOM 1183 N N . ALA A 1 169 ? 1.755 -10.870 -5.784 1.00 43.75 154 ALA A N 1
ATOM 1184 C CA . ALA A 1 169 ? 1.501 -9.435 -5.887 1.00 45.01 154 ALA A CA 1
ATOM 1185 C C . ALA A 1 169 ? 2.181 -8.797 -7.101 1.00 41.80 154 ALA A C 1
ATOM 1186 O O . ALA A 1 169 ? 1.546 -8.045 -7.839 1.00 49.12 154 ALA A O 1
ATOM 1188 N N . PRO A 1 170 ? 3.473 -9.098 -7.319 1.00 49.52 155 PRO A N 1
ATOM 1189 C CA . PRO A 1 170 ? 4.174 -8.494 -8.459 1.00 37.90 155 PRO A CA 1
ATOM 1190 C C . PRO A 1 170 ? 3.571 -8.854 -9.819 1.00 47.12 155 PRO A C 1
ATOM 1191 O O . PRO A 1 170 ? 3.389 -7.964 -10.649 1.00 56.96 155 PRO A O 1
ATOM 1195 N N . GLU A 1 171 ? 3.270 -10.130 -10.047 1.00 48.94 156 GLU A N 1
ATOM 1196 C CA . GLU A 1 171 ? 2.746 -10.567 -11.342 1.00 51.57 156 GLU A CA 1
ATOM 1197 C C . GLU A 1 171 ? 1.382 -9.951 -11.649 1.00 42.42 156 GLU A C 1
ATOM 1198 O O . GLU A 1 171 ? 1.044 -9.725 -12.811 1.00 41.17 156 GLU A O 1
ATOM 1204 N N . LEU A 1 172 ? 0.604 -9.681 -10.607 1.00 46.96 157 LEU A N 1
ATOM 1205 C CA . LEU A 1 172 ? -0.698 -9.046 -10.768 1.00 49.01 157 LEU A CA 1
ATOM 1206 C C . LEU A 1 172 ? -0.544 -7.554 -11.056 1.00 53.04 157 LEU A C 1
ATOM 1207 O O . LEU A 1 172 ? -1.448 -6.921 -11.605 1.00 49.69 157 LEU A O 1
ATOM 1212 N N . ALA A 1 173 ? 0.605 -6.998 -10.688 1.00 54.93 158 ALA A N 1
ATOM 1213 C CA . ALA A 1 173 ? 0.895 -5.595 -10.959 1.00 56.71 158 ALA A CA 1
ATOM 1214 C C . ALA A 1 173 ? 1.205 -5.392 -12.441 1.00 50.21 158 ALA A C 1
ATOM 1215 O O . ALA A 1 173 ? 0.851 -4.365 -13.020 1.00 47.95 158 ALA A O 1
ATOM 1217 N N . GLU A 1 174 ? 1.855 -6.380 -13.052 1.00 50.75 159 GLU A N 1
ATOM 1218 C CA . GLU A 1 174 ? 2.154 -6.336 -14.482 1.00 47.67 159 GLU A CA 1
ATOM 1219 C C . GLU A 1 174 ? 0.855 -6.306 -15.282 1.00 51.67 159 GLU A C 1
ATOM 1220 O O . GLU A 1 174 ? 0.821 -5.838 -16.421 1.00 56.50 159 GLU A O 1
ATOM 1226 N N . LEU A 1 175 ? -0.212 -6.817 -14.677 1.00 51.96 160 LEU A N 1
ATOM 1227 C CA . LEU A 1 175 ? -1.533 -6.806 -15.294 1.00 51.60 160 LEU A CA 1
ATOM 1228 C C . LEU A 1 175 ? -2.340 -5.581 -14.871 1.00 57.58 160 LEU A C 1
ATOM 1229 O O . LEU A 1 175 ? -3.450 -5.366 -15.356 1.00 63.65 160 LEU A O 1
ATOM 1234 N N . GLY A 1 176 ? -1.784 -4.781 -13.966 1.00 59.87 161 GLY A N 1
ATOM 1235 C CA . GLY A 1 176 ? -2.494 -3.636 -13.427 1.00 48.98 161 GLY A CA 1
ATOM 1236 C C . GLY A 1 176 ? -3.621 -4.094 -12.523 1.00 61.87 161 GLY A C 1
ATOM 1237 O O . GLY A 1 176 ? -4.748 -3.611 -12.629 1.00 66.58 161 GLY A O 1
ATOM 1238 N N . LEU A 1 177 ? -3.308 -5.038 -11.638 1.00 64.94 162 LEU A N 1
ATOM 1239 C CA . LEU A 1 177 ? -4.296 -5.623 -10.736 1.00 56.73 162 LEU A CA 1
ATOM 1240 C C . LEU A 1 177 ? -3.698 -5.842 -9.350 1.00 54.97 162 LEU A C 1
ATOM 1241 O O . LEU A 1 177 ? -2.487 -6.005 -9.204 1.00 61.08 162 LEU A O 1
ATOM 1246 N N . THR A 1 178 ? -4.553 -5.848 -8.334 1.00 54.72 163 THR A N 1
ATOM 1247 C CA . THR A 1 178 ? -4.122 -6.168 -6.979 1.00 61.17 163 THR A CA 1
ATOM 1248 C C . THR A 1 178 ? -4.700 -7.514 -6.542 1.00 61.88 163 THR A C 1
ATOM 1249 O O . THR A 1 178 ? -4.256 -8.102 -5.554 1.00 53.98 163 THR A O 1
ATOM 1253 N N . ASP A 1 179 ? -5.689 -7.993 -7.290 1.00 56.45 164 ASP A N 1
ATOM 1254 C CA . ASP A 1 179 ? -6.343 -9.262 -7.003 1.00 53.74 164 ASP A CA 1
ATOM 1255 C C . ASP A 1 179 ? -6.729 -9.912 -8.325 1.00 54.90 164 ASP A C 1
ATOM 1256 O O . ASP A 1 179 ? -6.634 -9.287 -9.382 1.00 54.83 164 ASP A O 1
ATOM 1261 N N . PHE A 1 180 ? -7.157 -11.168 -8.269 1.00 57.23 165 PHE A N 1
ATOM 1262 C CA . PHE A 1 180 ? -7.649 -11.851 -9.456 1.00 50.64 165 PHE A CA 1
ATOM 1263 C C . PHE A 1 180 ? -9.091 -11.463 -9.715 1.00 43.67 165 PHE A C 1
ATOM 1264 O O . PHE A 1 180 ? -9.876 -11.320 -8.776 1.00 46.73 165 PHE A O 1
ATOM 1272 N N . PRO A 1 181 ? -9.451 -11.292 -10.994 1.00 44.62 166 PRO A N 1
ATOM 1273 C CA . PRO A 1 181 ? -10.864 -11.066 -11.300 1.00 44.46 166 PRO A CA 1
ATOM 1274 C C . PRO A 1 181 ? -11.690 -12.249 -10.815 1.00 41.30 166 PRO A C 1
ATOM 1275 O O . PRO A 1 181 ? -11.193 -13.374 -10.804 1.00 43.80 166 PRO A O 1
ATOM 1279 N N . ASP A 1 182 ? -12.924 -11.999 -10.400 1.00 40.98 167 ASP A N 1
ATOM 1280 C CA . ASP A 1 182 ? -13.745 -13.057 -9.834 1.00 37.23 167 ASP A CA 1
ATOM 1281 C C . ASP A 1 182 ? -14.029 -14.167 -10.835 1.00 38.06 167 ASP A C 1
ATOM 1282 O O . ASP A 1 182 ? -14.103 -13.929 -12.042 1.00 34.98 167 ASP A O 1
ATOM 1287 N N . PRO A 1 183 ? -14.174 -15.397 -10.329 1.00 40.63 168 PRO A N 1
ATOM 1288 C CA . PRO A 1 183 ? -14.517 -16.518 -11.205 1.00 31.70 168 PRO A CA 1
ATOM 1289 C C . PRO A 1 183 ? -15.952 -16.415 -11.703 1.00 32.61 168 PRO A C 1
ATOM 1290 O O . PRO A 1 183 ? -16.811 -15.905 -10.986 1.00 34.58 168 PRO A O 1
ATOM 1294 N N . LEU A 1 184 ? -16.197 -16.878 -12.923 1.00 32.22 169 LEU A N 1
ATOM 1295 C CA . LEU A 1 184 ? -17.549 -16.960 -13.455 1.00 31.04 169 LEU A CA 1
ATOM 1296 C C . LEU A 1 184 ? -18.416 -17.758 -12.484 1.00 35.46 169 LEU A C 1
ATOM 1297 O O . LEU A 1 184 ? -19.477 -17.304 -12.054 1.00 40.43 169 LEU A O 1
ATOM 1302 N N . LEU A 1 185 ? -17.950 -18.959 -12.155 1.00 37.75 170 LEU A N 1
ATOM 1303 C CA . LEU A 1 185 ? -18.573 -19.802 -11.144 1.00 26.72 170 LEU A CA 1
ATOM 1304 C C . LEU A 1 185 ? -17.543 -20.157 -10.087 1.00 26.08 170 LEU A C 1
ATOM 1305 O O . LEU A 1 185 ? -16.363 -20.315 -10.391 1.00 28.24 170 LEU A O 1
ATOM 1310 N N . SER A 1 186 ? -17.990 -20.286 -8.846 1.00 29.13 171 SER A N 1
ATOM 1311 C CA . SER A 1 186 ? -17.139 -20.807 -7.789 1.00 28.24 171 SER A CA 1
ATOM 1312 C C . SER A 1 186 ? -17.844 -22.000 -7.165 1.00 33.51 171 SER A C 1
ATOM 1313 O O . SER A 1 186 ? -18.854 -21.854 -6.479 1.00 40.82 171 SER A O 1
ATOM 1316 N N . ILE A 1 187 ? -17.297 -23.184 -7.406 1.00 28.15 172 ILE A N 1
ATOM 1317 C CA . ILE A 1 187 ? -18.005 -24.419 -7.113 1.00 25.30 172 ILE A CA 1
ATOM 1318 C C . ILE A 1 187 ? -17.550 -25.046 -5.803 1.00 28.88 172 ILE A C 1
ATOM 1319 O O . ILE A 1 187 ? -16.366 -25.032 -5.464 1.00 29.53 172 ILE A O 1
ATOM 1324 N N . ASP A 1 188 ? -18.516 -25.586 -5.069 1.00 24.13 173 ASP A N 1
ATOM 1325 C CA . ASP A 1 188 ? -18.277 -26.139 -3.745 1.00 22.60 173 ASP A CA 1
ATOM 1326 C C . ASP A 1 188 ? -18.905 -27.525 -3.641 1.00 21.16 173 ASP A C 1
ATOM 1327 O O . ASP A 1 188 ? -19.990 -27.763 -4.174 1.00 19.96 173 ASP A O 1
ATOM 1332 N N . VAL A 1 189 ? -18.227 -28.435 -2.947 1.00 20.58 174 VAL A N 1
ATOM 1333 C CA . VAL A 1 189 ? -18.657 -29.831 -2.896 1.00 20.57 174 VAL A CA 1
ATOM 1334 C C . VAL A 1 189 ? -19.005 -30.301 -1.478 1.00 21.67 174 VAL A C 1
ATOM 1335 O O . VAL A 1 189 ? -19.400 -31.450 -1.277 1.00 17.95 174 VAL A O 1
ATOM 1339 N N . CYS A 1 190 ? -18.876 -29.413 -0.498 1.00 21.46 175 CYS A N 1
ATOM 1340 C CA . CYS A 1 190 ? -19.181 -29.771 0.883 1.00 26.80 175 CYS A CA 1
ATOM 1341 C C . CYS A 1 190 ? -20.691 -29.919 1.067 1.00 24.92 175 CYS A C 1
ATOM 1342 O O . CYS A 1 190 ? -21.459 -29.071 0.609 1.00 22.67 175 CYS A O 1
ATOM 1345 N N . PRO A 1 191 ? -21.128 -31.005 1.726 1.00 24.03 176 PRO A N 1
ATOM 1346 C CA . PRO A 1 191 ? -22.557 -31.137 2.043 1.00 30.50 176 PRO A CA 1
ATOM 1347 C C . PRO A 1 191 ? -23.015 -29.986 2.946 1.00 31.45 176 PRO A C 1
ATOM 1348 O O . PRO A 1 191 ? -22.340 -29.701 3.936 1.00 29.32 176 PRO A O 1
ATOM 1352 N N . PRO A 1 192 ? -24.133 -29.322 2.599 1.00 33.54 177 PRO A N 1
ATOM 1353 C CA . PRO A 1 192 ? -24.662 -28.160 3.328 1.00 43.26 177 PRO A CA 1
ATOM 1354 C C . PRO A 1 192 ? -24.721 -28.334 4.844 1.00 38.85 177 PRO A C 1
ATOM 1355 O O . PRO A 1 192 ? -24.259 -27.464 5.579 1.00 35.51 177 PRO A O 1
ATOM 1359 N N . SER A 1 193 ? -25.263 -29.455 5.304 1.00 35.01 178 SER A N 1
ATOM 1360 C CA . SER A 1 193 ? -25.452 -29.681 6.732 1.00 32.83 178 SER A CA 1
ATOM 1361 C C . SER A 1 193 ? -24.127 -29.859 7.470 1.00 43.34 178 SER A C 1
ATOM 1362 O O . SER A 1 193 ? -24.112 -30.238 8.640 1.00 48.04 178 SER A O 1
ATOM 1373 N N . GLU A 1 195 ? -21.330 -27.551 7.201 1.00 49.14 180 GLU A N 1
ATOM 1374 C CA . GLU A 1 195 ? -20.518 -26.341 7.152 1.00 55.78 180 GLU A CA 1
ATOM 1375 C C . GLU A 1 195 ? -21.066 -25.265 8.082 1.00 55.06 180 GLU A C 1
ATOM 1376 O O . GLU A 1 195 ? -20.337 -24.363 8.497 1.00 67.60 180 GLU A O 1
ATOM 1382 N N . PRO A 1 200 ? -21.565 -18.722 -0.047 1.00 56.22 185 PRO A N 1
ATOM 1383 C CA . PRO A 1 200 ? -20.400 -17.835 -0.067 1.00 54.58 185 PRO A CA 1
ATOM 1384 C C . PRO A 1 200 ? -20.135 -17.276 -1.464 1.00 52.58 185 PRO A C 1
ATOM 1385 O O . PRO A 1 200 ? -18.978 -17.048 -1.826 1.00 51.65 185 PRO A O 1
ATOM 1389 N N . GLY A 1 201 ? -21.198 -17.050 -2.232 1.00 55.13 186 GLY A N 1
ATOM 1390 C CA . GLY A 1 201 ? -21.062 -16.685 -3.631 1.00 41.53 186 GLY A CA 1
ATOM 1391 C C . GLY A 1 201 ? -20.731 -17.921 -4.448 1.00 46.01 186 GLY A C 1
ATOM 1392 O O . GLY A 1 201 ? -20.193 -17.830 -5.552 1.00 44.29 186 GLY A O 1
ATOM 1393 N N . THR A 1 202 ? -21.066 -19.084 -3.897 1.00 42.75 187 THR A N 1
ATOM 1394 C CA . THR A 1 202 ? -20.679 -20.354 -4.491 1.00 40.35 187 THR A CA 1
ATOM 1395 C C . THR A 1 202 ? -21.878 -21.150 -4.991 1.00 41.35 187 THR A C 1
ATOM 1396 O O . THR A 1 202 ? -23.029 -20.809 -4.727 1.00 42.36 187 THR A O 1
ATOM 1400 N N . THR A 1 203 ? -21.585 -22.223 -5.717 1.00 39.70 188 THR A N 1
ATOM 1401 C CA . THR A 1 203 ? -22.610 -23.097 -6.261 1.00 32.16 188 THR A CA 1
ATOM 1402 C C . THR A 1 203 ? -22.289 -24.523 -5.846 1.00 29.21 188 THR A C 1
ATOM 1403 O O . THR A 1 203 ? -21.187 -25.011 -6.093 1.00 34.80 188 THR A O 1
ATOM 140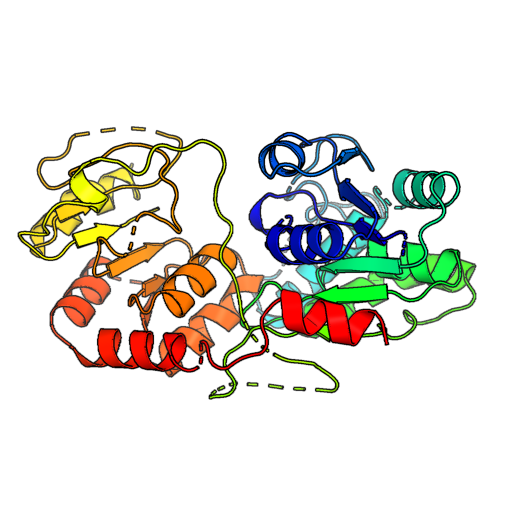7 N N . LYS A 1 204 ? -23.241 -25.188 -5.201 1.00 29.36 189 LYS A N 1
ATOM 1408 C CA . LYS A 1 204 ? -23.037 -26.566 -4.776 1.00 26.09 189 LYS A CA 1
ATOM 1409 C C . LYS A 1 204 ? -22.925 -27.492 -5.982 1.00 23.93 189 LYS A C 1
ATOM 1410 O O . LYS A 1 204 ? -23.551 -27.257 -7.014 1.00 22.90 189 LYS A O 1
ATOM 1424 N N A ARG A 1 206 ? -22.434 -31.967 -6.722 0.52 18.53 191 ARG A N 1
ATOM 1425 N N B ARG A 1 206 ? -22.434 -31.965 -6.723 0.48 18.52 191 ARG A N 1
ATOM 1426 C CA A ARG A 1 206 ? -22.250 -33.327 -6.234 0.52 18.44 191 ARG A CA 1
ATOM 1427 C CA B ARG A 1 206 ? -22.238 -33.321 -6.241 0.48 18.48 191 ARG A CA 1
ATOM 1428 C C A ARG A 1 206 ? -20.867 -33.844 -6.622 0.52 17.98 191 ARG A C 1
ATOM 1429 C C B ARG A 1 206 ? -20.843 -33.806 -6.613 0.48 17.87 191 ARG A C 1
ATOM 1430 O O A ARG A 1 206 ? -20.454 -33.723 -7.773 0.52 20.45 191 ARG A O 1
ATOM 1431 O O B ARG A 1 206 ? -20.398 -33.626 -7.745 0.48 20.22 191 ARG A O 1
ATOM 1446 N N . TYR A 1 207 ? -20.153 -34.413 -5.655 1.00 13.06 192 TYR A N 1
ATOM 1447 C CA . TYR A 1 207 ? -18.819 -34.939 -5.898 1.00 13.07 192 TYR A CA 1
ATOM 1448 C C . TYR A 1 207 ? -18.894 -36.318 -6.527 1.00 20.05 192 TYR A C 1
ATOM 1449 O O . TYR A 1 207 ? -19.333 -37.274 -5.890 1.00 14.72 192 TYR A O 1
ATOM 1458 N N . VAL A 1 208 ? -18.476 -36.412 -7.785 1.00 18.76 193 VAL A N 1
ATOM 1459 C CA . VAL A 1 208 ? -18.381 -37.698 -8.462 1.00 14.99 193 VAL A CA 1
ATOM 1460 C C . VAL A 1 208 ? -16.941 -38.193 -8.326 1.00 17.33 193 VAL A C 1
ATOM 1461 O O . VAL A 1 208 ? -16.006 -37.531 -8.781 1.00 16.39 193 VAL A O 1
ATOM 1465 N N . PRO A 1 209 ? -16.753 -39.348 -7.671 1.00 19.89 194 PRO A N 1
ATOM 1466 C CA . PRO A 1 209 ? -15.389 -39.824 -7.409 1.00 24.65 194 PRO A CA 1
ATOM 1467 C C . PRO A 1 209 ? -14.624 -40.227 -8.668 1.00 29.59 194 PRO A C 1
ATOM 1468 O O . PRO A 1 209 ? -15.168 -40.923 -9.531 1.00 21.60 194 PRO A O 1
ATOM 1472 N N . TYR A 1 210 ? -13.377 -39.777 -8.774 1.00 18.87 195 TYR A N 1
ATOM 1473 C CA . TYR A 1 210 ? -12.445 -40.368 -9.721 1.00 20.58 195 TYR A CA 1
ATOM 1474 C C . TYR A 1 210 ? -11.102 -40.629 -9.050 1.00 19.90 195 TYR A C 1
ATOM 1475 O O . TYR A 1 210 ? -10.360 -39.700 -8.734 1.00 16.80 195 TYR A O 1
ATOM 1484 N N . ASN A 1 211 ? -10.795 -41.905 -8.847 1.00 24.29 196 ASN A N 1
ATOM 1485 C CA . ASN A 1 211 ? -9.549 -42.299 -8.206 1.00 38.94 196 ASN A CA 1
ATOM 1486 C C . ASN A 1 211 ? -8.776 -43.282 -9.079 1.00 45.12 196 ASN A C 1
ATOM 1487 O O . ASN A 1 211 ? -7.728 -43.789 -8.674 1.00 46.02 196 ASN A O 1
ATOM 1492 N N . GLY A 1 212 ? -9.283 -43.532 -10.284 1.00 37.68 197 GLY A N 1
ATOM 1493 C CA . GLY A 1 212 ? -8.847 -44.663 -11.084 1.00 35.00 197 GLY A CA 1
ATOM 1494 C C . GLY A 1 212 ? -7.548 -44.463 -11.839 1.00 40.13 197 GLY A C 1
ATOM 1495 O O . GLY A 1 212 ? -7.140 -43.332 -12.097 1.00 49.16 197 GLY A O 1
ATOM 1496 N N . ARG A 1 213 ? -6.891 -45.576 -12.163 1.00 49.02 198 ARG A N 1
ATOM 1497 C CA . ARG A 1 213 ? -5.877 -45.616 -13.217 1.00 72.60 198 ARG A CA 1
ATOM 1498 C C . ARG A 1 213 ? -6.193 -46.820 -14.100 1.00 70.85 198 ARG A C 1
ATOM 1499 O O . ARG A 1 213 ? -6.947 -46.704 -15.070 1.00 62.43 198 ARG A O 1
ATOM 1507 N N . ASN A 1 214 ? -5.632 -47.976 -13.749 1.00 70.91 199 ASN A N 1
ATOM 1508 C CA . ASN A 1 214 ? -5.998 -49.233 -14.394 1.00 68.75 199 ASN A CA 1
ATOM 1509 C C . ASN A 1 214 ? -7.133 -49.877 -13.598 1.00 69.12 199 ASN A C 1
ATOM 1510 O O . ASN A 1 214 ? -7.653 -49.260 -12.665 1.00 63.57 199 ASN A O 1
ATOM 1515 N N . ASP A 1 215 ? -7.540 -51.091 -13.961 1.00 63.91 200 ASP A N 1
ATOM 1516 C CA . ASP A 1 215 ? -8.773 -51.632 -13.402 1.00 54.75 200 ASP A CA 1
ATOM 1517 C C . ASP A 1 215 ? -9.033 -53.102 -13.691 1.00 58.13 200 ASP A C 1
ATOM 1518 O O . ASP A 1 215 ? -8.675 -53.629 -14.737 1.00 64.74 200 ASP A O 1
ATOM 1523 N N . GLN A 1 216 ? -9.676 -53.744 -12.727 1.00 56.97 201 GLN A N 1
ATOM 1524 C CA . GLN A 1 216 ? -10.534 -54.890 -12.966 1.00 51.71 201 GLN A CA 1
ATOM 1525 C C . GLN A 1 216 ? -11.244 -55.119 -11.650 1.00 55.25 201 GLN A C 1
ATOM 1526 O O . GLN A 1 216 ? -10.712 -55.775 -10.760 1.00 54.89 201 GLN A O 1
ATOM 1532 N N . VAL A 1 217 ? -12.423 -54.520 -11.517 1.00 46.70 202 VAL A N 1
ATOM 1533 C CA . VAL A 1 217 ? -13.196 -54.612 -10.285 1.00 58.43 202 VAL A CA 1
ATOM 1534 C C . VAL A 1 217 ? -13.097 -56.041 -9.767 1.00 66.65 202 VAL A C 1
ATOM 1535 O O . VAL A 1 217 ? -13.817 -56.928 -10.236 1.00 70.99 202 VAL A O 1
ATOM 1539 N N . PRO A 1 218 ? -12.200 -56.271 -8.795 1.00 66.34 203 PRO A N 1
ATOM 1540 C CA . PRO A 1 218 ? -11.838 -57.640 -8.411 1.00 59.97 203 PRO A CA 1
ATOM 1541 C C . PRO A 1 218 ? -13.043 -58.498 -8.053 1.00 63.42 203 PRO A C 1
ATOM 1542 O O . PRO A 1 218 ? -14.121 -57.978 -7.765 1.00 64.70 203 PRO A O 1
ATOM 1546 N N . SER A 1 219 ? -12.846 -59.811 -8.085 1.00 73.80 204 SER A N 1
ATOM 1547 C CA . SER A 1 219 ? -13.919 -60.766 -7.848 1.00 74.60 204 SER A CA 1
ATOM 1548 C C . SER A 1 219 ? -14.756 -60.386 -6.633 1.00 65.13 204 SER A C 1
ATOM 1549 O O . SER A 1 219 ? -15.914 -59.994 -6.761 1.00 58.82 204 SER A O 1
ATOM 1552 N N . TRP A 1 220 ? -14.146 -60.502 -5.457 1.00 69.28 205 TRP A N 1
ATOM 1553 C CA . TRP A 1 220 ? -14.838 -60.336 -4.178 1.00 64.51 205 TRP A CA 1
ATOM 1554 C C . TRP A 1 220 ? -15.740 -59.105 -4.070 1.00 63.71 205 TRP A C 1
ATOM 1555 O O . TRP A 1 220 ? -16.665 -59.091 -3.260 1.00 60.67 205 TRP A O 1
ATOM 1566 N N . VAL A 1 221 ? -15.483 -58.077 -4.871 1.00 67.03 206 VAL A N 1
ATOM 1567 C CA . VAL A 1 221 ? -16.298 -56.866 -4.810 1.00 64.92 206 VAL A CA 1
ATOM 1568 C C . VAL A 1 221 ? -17.743 -57.153 -5.208 1.00 70.36 206 VAL A C 1
ATOM 1569 O O . VAL A 1 221 ? -18.676 -56.584 -4.639 1.00 66.57 206 VAL A O 1
ATOM 1573 N N . PHE A 1 222 ? -17.921 -58.036 -6.185 1.00 66.44 207 PHE A N 1
ATOM 1574 C CA . PHE A 1 222 ? -19.251 -58.365 -6.682 1.00 52.32 207 PHE A CA 1
ATOM 1575 C C . PHE A 1 222 ? -19.883 -59.525 -5.905 1.00 57.48 207 PHE A C 1
ATOM 1576 O O . PHE A 1 222 ? -21.093 -59.736 -5.979 1.00 53.56 207 PHE A O 1
ATOM 1584 N N . GLU A 1 223 ? -19.069 -60.277 -5.168 1.00 68.83 208 GLU A N 1
ATOM 1585 C CA . GLU A 1 223 ? -19.580 -61.400 -4.379 1.00 75.97 208 GLU A CA 1
ATOM 1586 C C . GLU A 1 223 ? -19.996 -60.945 -2.980 1.00 67.33 208 GLU A C 1
ATOM 1587 O O . GLU A 1 223 ? -19.986 -59.752 -2.679 1.00 66.53 208 GLU A O 1
ATOM 1593 N N . GLU A 1 224 ? -20.365 -61.902 -2.132 1.00 78.40 209 GLU A N 1
ATOM 1594 C CA . GLU A 1 224 ? -20.892 -61.598 -0.804 1.00 84.94 209 GLU A CA 1
ATOM 1595 C C . GLU A 1 224 ? -19.815 -61.190 0.196 1.00 91.01 209 GLU A C 1
ATOM 1596 O O . GLU A 1 224 ? -18.634 -61.488 0.017 1.00 89.82 209 GLU A O 1
ATOM 1602 N N . ARG A 1 225 ? -20.244 -60.506 1.254 1.00 92.35 210 ARG A N 1
ATOM 1603 C CA . ARG A 1 225 ? -19.371 -60.180 2.374 1.00 98.27 210 ARG A CA 1
ATOM 1604 C C . ARG A 1 225 ? -19.808 -60.995 3.586 1.00 95.58 210 ARG A C 1
ATOM 1605 O O . ARG A 1 225 ? -20.872 -60.752 4.154 1.00 97.62 210 ARG A O 1
ATOM 1613 N N . LYS A 1 226 ? -18.989 -61.967 3.975 1.00 96.70 211 LYS A N 1
ATOM 1614 C CA . LYS A 1 226 ? -19.328 -62.847 5.091 1.00 97.49 211 LYS A CA 1
ATOM 1615 C C . LYS A 1 226 ? -18.943 -62.260 6.452 1.00 86.78 211 LYS A C 1
ATOM 1616 O O . LYS A 1 226 ? -19.191 -62.876 7.489 1.00 88.47 211 LYS A O 1
ATOM 1622 N N . GLN A 1 227 ? -18.343 -61.073 6.448 1.00 89.58 212 GLN A N 1
ATOM 1623 C CA . GLN A 1 227 ? -17.960 -60.409 7.690 1.00 82.38 212 GLN A CA 1
ATOM 1624 C C . GLN A 1 227 ? -17.590 -58.949 7.435 1.00 74.75 212 GLN A C 1
ATOM 1625 O O . GLN A 1 227 ? -17.343 -58.560 6.292 1.00 79.72 212 GLN A O 1
ATOM 1631 N N . PRO A 1 228 ? -17.559 -58.133 8.503 1.00 73.79 213 PRO A N 1
ATOM 1632 C CA . PRO A 1 228 ? -17.173 -56.720 8.400 1.00 70.55 213 PRO A CA 1
ATOM 1633 C C . PRO A 1 228 ? -15.869 -56.532 7.632 1.00 64.06 213 PRO A C 1
ATOM 1634 O O . PRO A 1 228 ? -14.871 -57.175 7.960 1.00 58.41 213 PRO A O 1
ATOM 1638 N N . ARG A 1 229 ? -15.881 -55.664 6.624 1.00 51.26 214 ARG A N 1
ATOM 1639 C CA . ARG A 1 229 ? -14.704 -55.451 5.792 1.00 50.78 214 ARG A CA 1
ATOM 1640 C C . ARG A 1 229 ? -14.128 -54.054 5.980 1.00 46.01 214 ARG A C 1
ATOM 1641 O O . ARG A 1 229 ? -14.865 -53.072 6.069 1.00 45.30 214 ARG A O 1
ATOM 1649 N N . LEU A 1 230 ? -12.803 -53.973 6.038 1.00 39.00 215 LEU A N 1
ATOM 1650 C CA . LEU A 1 230 ? -12.127 -52.699 6.235 1.00 41.34 215 LEU A CA 1
ATOM 1651 C C . LEU A 1 230 ? -11.064 -52.477 5.169 1.00 43.72 215 LEU A C 1
ATOM 1652 O O . LEU A 1 230 ? -10.318 -53.392 4.818 1.00 45.48 215 LEU A O 1
ATOM 1657 N N . CYS A 1 231 ? -11.003 -51.252 4.657 1.00 35.08 216 CYS A N 1
ATOM 1658 C CA . CYS A 1 231 ? -10.039 -50.902 3.624 1.00 41.72 216 CYS A CA 1
ATOM 1659 C C . CYS A 1 231 ? -9.036 -49.893 4.181 1.00 37.48 216 CYS A C 1
ATOM 1660 O O . CYS A 1 231 ? -9.415 -48.971 4.903 1.00 35.83 216 CYS A O 1
ATOM 1663 N N . LEU A 1 232 ? -7.760 -50.061 3.841 1.00 41.07 217 LEU A N 1
ATOM 1664 C CA . LEU A 1 232 ? -6.692 -49.324 4.519 1.00 47.83 217 LEU A CA 1
ATOM 1665 C C . LEU A 1 232 ? -6.067 -48.173 3.709 1.00 46.32 217 LEU A C 1
ATOM 1666 O O . LEU A 1 232 ? -5.751 -47.124 4.266 1.00 54.84 217 LEU A O 1
ATOM 1671 N N . THR A 1 233 ? -5.879 -48.367 2.410 1.00 39.47 218 THR A N 1
ATOM 1672 C CA . THR A 1 233 ? -5.267 -47.337 1.557 1.00 57.28 218 THR A CA 1
ATOM 1673 C C . THR A 1 233 ? -4.157 -46.548 2.254 1.00 57.75 218 THR A C 1
ATOM 1674 O O . THR A 1 233 ? -4.378 -45.429 2.725 1.00 47.19 218 THR A O 1
ATOM 1678 N N . LEU A 1 250 ? 8.768 -52.095 11.664 1.00 84.40 235 LEU A N 1
ATOM 1679 C CA . LEU A 1 250 ? 9.016 -50.758 11.144 1.00 85.52 235 LEU A CA 1
ATOM 1680 C C . LEU A 1 250 ? 7.958 -50.400 10.095 1.00 87.90 235 LEU A C 1
ATOM 1681 O O . LEU A 1 250 ? 8.268 -49.860 9.025 1.00 92.86 235 LEU A O 1
ATOM 1686 N N . SER A 1 251 ? 6.700 -50.649 10.441 1.00 86.17 236 SER A N 1
ATOM 1687 C CA . SER A 1 251 ? 5.661 -50.889 9.445 1.00 84.91 236 SER A CA 1
ATOM 1688 C C . SER A 1 251 ? 4.643 -49.757 9.220 1.00 76.01 236 SER A C 1
ATOM 1689 O O . SER A 1 251 ? 4.689 -49.058 8.205 1.00 71.91 236 SER A O 1
ATOM 1692 N N . LEU A 1 252 ? 3.731 -49.594 10.173 1.00 76.09 237 LEU A N 1
ATOM 1693 C CA . LEU A 1 252 ? 2.529 -48.762 10.021 1.00 72.85 237 LEU A CA 1
ATOM 1694 C C . LEU A 1 252 ? 1.507 -49.370 9.054 1.00 72.13 237 LEU A C 1
ATOM 1695 O O . LEU A 1 252 ? 0.446 -49.817 9.486 1.00 67.15 237 LEU A O 1
ATOM 1700 N N . LEU A 1 253 ? 1.805 -49.386 7.757 1.00 65.78 238 LEU A N 1
ATOM 1701 C CA . LEU A 1 253 ? 0.893 -50.023 6.810 1.00 62.77 238 LEU A CA 1
ATOM 1702 C C . LEU A 1 253 ? 0.864 -51.523 7.073 1.00 66.04 238 LEU A C 1
ATOM 1703 O O . LEU A 1 253 ? -0.204 -52.137 7.094 1.00 68.14 238 LEU A O 1
ATOM 1708 N N . GLN A 1 254 ? 2.041 -52.109 7.271 1.00 64.51 239 GLN A N 1
ATOM 1709 C CA . GLN A 1 254 ? 2.142 -53.534 7.553 1.00 72.56 239 GLN A CA 1
ATOM 1710 C C . GLN A 1 254 ? 1.669 -53.834 8.973 1.00 60.30 239 GLN A C 1
ATOM 1711 O O . GLN A 1 254 ? 1.232 -54.943 9.266 1.00 59.91 239 GLN A O 1
ATOM 1717 N N . ALA A 1 255 ? 1.754 -52.838 9.850 1.00 62.10 240 ALA A N 1
ATOM 1718 C CA . ALA A 1 255 ? 1.402 -53.017 11.256 1.00 58.16 240 ALA A CA 1
ATOM 1719 C C . ALA A 1 255 ? -0.111 -53.019 11.415 1.00 52.49 240 ALA A C 1
ATOM 1720 O O . ALA A 1 255 ? -0.683 -53.935 12.009 1.00 44.58 240 ALA A O 1
ATOM 1722 N N . LEU A 1 256 ? -0.753 -51.985 10.879 1.00 56.46 241 LEU A N 1
ATOM 1723 C CA . LEU A 1 256 ? -2.208 -51.895 10.877 1.00 45.17 241 LEU A CA 1
ATOM 1724 C C . LEU A 1 256 ? -2.795 -53.087 10.131 1.00 44.36 241 LEU A C 1
ATOM 1725 O O . LEU A 1 256 ? -3.910 -53.517 10.412 1.00 41.54 241 LEU A O 1
ATOM 1730 N N . SER A 1 257 ? -2.032 -53.621 9.181 1.00 40.38 242 SER A N 1
ATOM 1731 C CA . SER A 1 257 ? -2.484 -54.751 8.375 1.00 48.51 242 SER A CA 1
ATOM 1732 C C . SER A 1 257 ? -2.574 -56.051 9.175 1.00 55.95 242 SER A C 1
ATOM 1733 O O . SER A 1 257 ? -3.385 -56.923 8.859 1.00 54.97 242 SER A O 1
ATOM 1736 N N . GLN A 1 258 ? -1.744 -56.180 10.206 1.00 58.76 243 GLN A N 1
ATOM 1737 C CA . GLN A 1 258 ? -1.716 -57.397 11.015 1.00 56.44 243 GLN A CA 1
ATOM 1738 C C . GLN A 1 258 ? -2.634 -57.296 12.230 1.00 48.98 243 GLN A C 1
ATOM 1739 O O . GLN A 1 258 ? -3.286 -58.270 12.604 1.00 54.63 243 GLN A O 1
ATOM 1745 N N . GLU A 1 259 ? -2.692 -56.113 12.834 1.00 44.73 244 GLU A N 1
ATOM 1746 C CA . GLU A 1 259 ? -3.436 -55.920 14.076 1.00 50.89 244 GLU A CA 1
ATOM 1747 C C . GLU A 1 259 ? -4.938 -55.768 13.838 1.00 51.41 244 GLU A C 1
ATOM 1748 O O . GLU A 1 259 ? -5.750 -56.215 14.648 1.00 43.69 244 GLU A O 1
ATOM 1754 N N . LEU A 1 260 ? -5.305 -55.141 12.725 1.00 45.23 245 LEU A N 1
ATOM 1755 C CA . LEU A 1 260 ? -6.699 -54.763 12.492 1.00 46.60 245 LEU A CA 1
ATOM 1756 C C . LEU A 1 260 ? -7.662 -55.938 12.331 1.00 39.86 245 LEU A C 1
ATOM 1757 O O . LEU A 1 260 ? -8.811 -55.856 12.769 1.00 40.93 245 LEU A O 1
ATOM 1762 N N . PRO A 1 261 ? -7.211 -57.030 11.694 1.00 42.14 246 PRO A N 1
ATOM 1763 C CA . PRO A 1 261 ? -8.107 -58.187 11.584 1.00 45.90 246 PRO A CA 1
ATOM 1764 C C . PRO A 1 261 ? -8.509 -58.767 12.938 1.00 47.29 246 PRO A C 1
ATOM 1765 O O . PRO A 1 261 ? -9.515 -59.473 13.028 1.00 39.56 246 PRO A O 1
ATOM 1769 N N . LYS A 1 262 ? -7.737 -58.466 13.975 1.00 43.71 247 LYS A N 1
ATOM 1770 C CA . LYS A 1 262 ? -7.995 -59.021 15.298 1.00 41.05 247 LYS A CA 1
ATOM 1771 C C . LYS A 1 262 ? -9.204 -58.363 15.969 1.00 48.04 247 LYS A C 1
ATOM 1772 O O . LYS A 1 262 ? -9.714 -58.865 16.972 1.00 46.94 247 LYS A O 1
ATOM 1778 N N . LEU A 1 263 ? -9.665 -57.250 15.405 1.00 43.28 248 LEU A N 1
ATOM 1779 C CA . LEU A 1 263 ? -10.867 -56.578 15.894 1.00 41.40 248 LEU A CA 1
ATOM 1780 C C . LEU A 1 263 ? -12.125 -57.158 15.249 1.00 48.95 248 LEU A C 1
ATOM 1781 O O . LEU A 1 263 ? -13.238 -56.711 15.528 1.00 48.33 248 LEU A O 1
ATOM 1786 N N . GLY A 1 264 ? -11.943 -58.150 14.383 1.00 44.98 249 GLY A N 1
ATOM 1787 C CA . GLY A 1 264 ? -13.059 -58.801 13.721 1.00 43.09 249 GLY A CA 1
ATOM 1788 C C . GLY A 1 264 ? -13.264 -58.309 12.302 1.00 54.77 249 GLY A C 1
ATOM 1789 O O . GLY A 1 264 ? -14.362 -58.411 11.755 1.00 63.28 249 GLY A O 1
ATOM 1790 N N . PHE A 1 265 ? -12.203 -57.779 11.701 1.00 54.63 250 PHE A N 1
ATOM 1791 C CA . PHE A 1 265 ? -12.277 -57.269 10.337 1.00 52.65 250 PHE A CA 1
ATOM 1792 C C . PHE A 1 265 ? -11.593 -58.207 9.349 1.00 52.12 250 PHE A C 1
ATOM 1793 O O . PHE A 1 265 ? -10.638 -58.903 9.693 1.00 52.06 250 PHE A O 1
ATOM 1801 N N . GLU A 1 266 ? -12.107 -58.234 8.125 1.00 47.48 251 GLU A N 1
ATOM 1802 C CA . GLU A 1 266 ? -11.353 -58.750 6.992 1.00 52.00 251 GLU A CA 1
ATOM 1803 C C . GLU A 1 266 ? -10.795 -57.545 6.242 1.00 50.38 251 GLU A C 1
ATOM 1804 O O . GLU A 1 266 ? -11.549 -56.675 5.806 1.00 47.24 251 GLU A O 1
ATOM 1810 N N . VAL A 1 267 ? -9.475 -57.491 6.096 1.00 48.27 252 VAL A N 1
ATOM 1811 C CA . VAL A 1 267 ? -8.815 -56.287 5.599 1.00 48.23 252 VAL A CA 1
ATOM 1812 C C . VAL A 1 267 ? -8.367 -56.392 4.146 1.00 49.70 252 VAL A C 1
ATOM 1813 O O . VAL A 1 267 ? -7.730 -57.364 3.752 1.00 56.40 252 VAL A O 1
ATOM 1817 N N . VAL A 1 268 ? -8.704 -55.380 3.354 1.00 47.85 253 VAL A N 1
ATOM 1818 C CA . VAL A 1 268 ? -8.122 -55.229 2.027 1.00 52.92 253 VAL A CA 1
ATOM 1819 C C . VAL A 1 268 ? -7.282 -53.957 2.032 1.00 49.13 253 VAL A C 1
ATOM 1820 O O . VAL A 1 268 ? -7.667 -52.953 2.631 1.00 41.36 253 VAL A O 1
ATOM 1824 N N . VAL A 1 269 ? -6.124 -54.006 1.385 1.00 53.28 254 VAL A N 1
ATOM 1825 C CA . VAL A 1 269 ? -5.207 -52.876 1.402 1.00 58.12 254 VAL A CA 1
ATOM 1826 C C . VAL A 1 269 ? -5.009 -52.325 -0.008 1.00 54.03 254 VAL A C 1
ATOM 1827 O O . VAL A 1 269 ? -4.257 -52.885 -0.806 1.00 59.27 254 VAL A O 1
ATOM 1831 N N . ALA A 1 270 ? -5.693 -51.224 -0.305 1.00 47.12 255 ALA A N 1
ATOM 1832 C CA . ALA A 1 270 ? -5.633 -50.615 -1.628 1.00 64.33 255 ALA A CA 1
ATOM 1833 C C . ALA A 1 270 ? -4.475 -49.629 -1.726 1.00 71.19 255 ALA A C 1
ATOM 1834 O O . ALA A 1 270 ? -4.632 -48.443 -1.440 1.00 61.74 255 ALA A O 1
ATOM 1836 N N . VAL A 1 271 ? -3.313 -50.130 -2.134 1.00 77.73 256 VAL A N 1
ATOM 1837 C CA . VAL A 1 271 ? -2.137 -49.292 -2.322 1.00 73.78 256 VAL A CA 1
ATOM 1838 C C . VAL A 1 271 ? -1.355 -49.749 -3.548 1.00 83.13 256 VAL A C 1
ATOM 1839 O O . VAL A 1 271 ? -1.740 -50.706 -4.219 1.00 81.79 256 VAL A O 1
ATOM 1843 N N . SER A 1 272 ? -0.260 -49.056 -3.843 1.00 82.57 257 SER A N 1
ATOM 1844 C CA . SER A 1 272 ? 0.596 -49.423 -4.966 1.00 79.95 257 SER A CA 1
ATOM 1845 C C . SER A 1 272 ? 1.691 -50.398 -4.529 1.00 79.65 257 SER A C 1
ATOM 1846 O O . SER A 1 272 ? 1.885 -51.449 -5.142 1.00 80.01 257 SER A O 1
ATOM 1849 N N . ASP A 1 273 ? 2.407 -50.030 -3.468 1.00 90.05 258 ASP A N 1
ATOM 1850 C CA . ASP A 1 273 ? 3.479 -50.857 -2.908 1.00 85.60 258 ASP A CA 1
ATOM 1851 C C . ASP A 1 273 ? 2.952 -51.842 -1.861 1.00 78.75 258 ASP A C 1
ATOM 1852 O O . ASP A 1 273 ? 3.429 -52.980 -1.769 1.00 65.50 258 ASP A O 1
ATOM 1857 N N . LEU A 1 282 ? 0.817 -60.658 3.114 1.00 70.82 267 LEU A N 1
ATOM 1858 C CA . LEU A 1 282 ? -0.058 -61.818 3.258 1.00 68.27 267 LEU A CA 1
ATOM 1859 C C . LEU A 1 282 ? -0.480 -62.099 4.697 1.00 66.89 267 LEU A C 1
ATOM 1860 O O . LEU A 1 282 ? -0.763 -63.247 5.030 1.00 67.62 267 LEU A O 1
ATOM 1865 N N . PRO A 1 283 ? -0.514 -61.076 5.565 1.00 71.79 268 PRO A N 1
ATOM 1866 C CA . PRO A 1 283 ? -0.932 -61.432 6.924 1.00 67.38 268 PRO A CA 1
ATOM 1867 C C . PRO A 1 283 ? -2.335 -62.022 6.888 1.00 65.26 268 PRO A C 1
ATOM 1868 O O . PRO A 1 283 ? -3.099 -61.704 5.979 1.00 69.99 268 PRO A O 1
ATOM 1872 N N . GLU A 1 284 ? -2.665 -62.864 7.860 1.00 68.52 269 GLU A N 1
ATOM 1873 C CA . GLU A 1 284 ? -3.795 -63.773 7.724 1.00 73.05 269 GLU A CA 1
ATOM 1874 C C . GLU A 1 284 ? -5.110 -63.076 7.389 1.00 76.18 269 GLU A C 1
ATOM 1875 O O . GLU A 1 284 ? -5.811 -63.486 6.467 1.00 84.87 269 GLU A O 1
ATOM 1881 N N . GLY A 1 285 ? -5.449 -62.037 8.144 1.00 65.10 270 GLY A N 1
ATOM 1882 C CA . GLY A 1 285 ? -6.763 -61.426 8.043 1.00 66.53 270 GLY A CA 1
ATOM 1883 C C . GLY A 1 285 ? -6.967 -60.502 6.859 1.00 66.06 270 GLY A C 1
ATOM 1884 O O . GLY A 1 285 ? -8.053 -59.953 6.682 1.00 60.98 270 GLY A O 1
ATOM 1885 N N . VAL A 1 286 ? -5.935 -60.324 6.043 1.00 51.98 271 VAL A N 1
ATOM 1886 C CA . VAL A 1 286 ? -6.044 -59.435 4.893 1.00 62.14 271 VAL A CA 1
ATOM 1887 C C . VAL A 1 286 ? -6.349 -60.253 3.637 1.00 61.37 271 VAL A C 1
ATOM 1888 O O . VAL A 1 286 ? -5.722 -61.282 3.387 1.00 59.10 271 VAL A O 1
ATOM 1892 N N . LEU A 1 287 ? -7.331 -59.803 2.861 1.00 63.91 272 LEU A N 1
ATOM 1893 C CA . LEU A 1 287 ? -7.796 -60.555 1.701 1.00 61.98 272 LEU A CA 1
ATOM 1894 C C . LEU A 1 287 ? -7.054 -60.198 0.416 1.00 60.07 272 LEU A C 1
ATOM 1895 O O . LEU A 1 287 ? -6.835 -61.060 -0.434 1.00 57.59 272 LEU A O 1
ATOM 1900 N N . ALA A 1 288 ? -6.658 -58.936 0.277 1.00 58.13 273 ALA A N 1
ATOM 1901 C CA . ALA A 1 288 ? -6.182 -58.442 -1.012 1.00 63.97 273 ALA A CA 1
ATOM 1902 C C . ALA A 1 288 ? -4.952 -57.545 -0.901 1.00 65.17 273 ALA A C 1
ATOM 1903 O O . ALA A 1 288 ? -4.721 -56.903 0.126 1.00 55.12 273 ALA A O 1
ATOM 1905 N N . ALA A 1 289 ? -4.175 -57.498 -1.980 1.00 80.21 274 ALA A N 1
ATOM 1906 C CA . ALA A 1 289 ? -2.920 -56.761 -1.996 1.00 82.07 274 ALA A CA 1
ATOM 1907 C C . ALA A 1 289 ? -2.677 -56.103 -3.347 1.00 80.35 274 ALA A C 1
ATOM 1908 O O . ALA A 1 289 ? -2.348 -56.776 -4.323 1.00 96.05 274 ALA A O 1
ATOM 1910 N N . GLY A 1 290 ? -2.832 -54.784 -3.394 1.00 76.24 275 GLY A N 1
ATOM 1911 C CA . GLY A 1 290 ? -2.553 -54.036 -4.605 1.00 93.10 275 GLY A CA 1
ATOM 1912 C C . GLY A 1 290 ? -3.488 -52.863 -4.816 1.00 86.60 275 GLY A C 1
ATOM 1913 O O . GLY A 1 290 ? -4.460 -52.687 -4.083 1.00 83.97 275 GLY A O 1
ATOM 1914 N N . GLN A 1 291 ? -3.186 -52.055 -5.827 1.00 85.99 276 GLN A N 1
ATOM 1915 C CA . GLN A 1 291 ? -4.001 -50.889 -6.138 1.00 89.54 276 GLN A CA 1
ATOM 1916 C C . GLN A 1 291 ? -5.339 -51.318 -6.728 1.00 87.80 276 GLN A C 1
ATOM 1917 O O . GLN A 1 291 ? -5.388 -52.073 -7.700 1.00 87.14 276 GLN A O 1
ATOM 1923 N N . PHE A 1 292 ? -6.423 -50.833 -6.131 1.00 83.02 277 PHE A N 1
ATOM 1924 C CA . PHE A 1 292 ? -7.765 -51.155 -6.596 1.00 79.84 277 PHE A CA 1
ATOM 1925 C C . PHE A 1 292 ? -8.522 -49.891 -6.979 1.00 81.70 277 PHE A C 1
ATOM 1926 O O . PHE A 1 292 ? -8.229 -48.806 -6.470 1.00 79.21 277 PHE A O 1
ATOM 1934 N N . PRO A 1 293 ? -9.501 -50.024 -7.887 1.00 77.94 278 PRO A N 1
ATOM 1935 C CA . PRO A 1 293 ? -10.369 -48.880 -8.175 1.00 78.51 278 PRO A CA 1
ATOM 1936 C C . PRO A 1 293 ? -11.119 -48.491 -6.909 1.00 61.51 278 PRO A C 1
ATOM 1937 O O . PRO A 1 293 ? -12.155 -49.081 -6.599 1.00 57.79 278 PRO A O 1
ATOM 1941 N N . LEU A 1 294 ? -10.589 -47.512 -6.183 1.00 51.82 279 LEU A N 1
ATOM 1942 C CA . LEU A 1 294 ? -11.079 -47.208 -4.845 1.00 61.31 279 LEU A CA 1
ATOM 1943 C C . LEU A 1 294 ? -12.575 -46.902 -4.850 1.00 56.28 279 LEU A C 1
ATOM 1944 O O . LEU A 1 294 ? -13.301 -47.323 -3.949 1.00 51.36 279 LEU A O 1
ATOM 1949 N N . SER A 1 295 ? -13.029 -46.171 -5.865 1.00 54.13 280 SER A N 1
ATOM 1950 C CA . SER A 1 295 ? -14.445 -45.836 -6.007 1.00 53.74 280 SER A CA 1
ATOM 1951 C C . SER A 1 295 ? -15.331 -47.028 -6.373 1.00 52.91 280 SER A C 1
ATOM 1952 O O . SER A 1 295 ? -16.549 -46.966 -6.211 1.00 54.92 280 SER A O 1
ATOM 1955 N N . ALA A 1 296 ? -14.725 -48.105 -6.862 1.00 57.63 281 ALA A N 1
ATOM 1956 C CA . ALA A 1 296 ? -15.483 -49.292 -7.257 1.00 60.86 281 ALA A CA 1
ATOM 1957 C C . ALA A 1 296 ? -15.441 -50.369 -6.176 1.00 59.57 281 ALA A C 1
ATOM 1958 O O . ALA A 1 296 ? -16.313 -51.236 -6.112 1.00 54.91 281 ALA A O 1
ATOM 1960 N N . ILE A 1 297 ? -14.413 -50.306 -5.336 1.00 58.56 282 ILE A N 1
ATOM 1961 C CA . ILE A 1 297 ? -14.241 -51.248 -4.233 1.00 58.30 282 ILE A CA 1
ATOM 1962 C C . ILE A 1 297 ? -15.015 -50.772 -3.006 1.00 63.45 282 ILE A C 1
ATOM 1963 O O . ILE A 1 297 ? -15.311 -51.550 -2.100 1.00 54.78 282 ILE A O 1
ATOM 1976 N N . PRO A 1 299 ? -18.148 -49.881 -2.269 1.00 66.24 284 PRO A N 1
ATOM 1977 C CA . PRO A 1 299 ? -19.396 -50.529 -1.846 1.00 55.19 284 PRO A CA 1
ATOM 1978 C C . PRO A 1 299 ? -19.167 -51.828 -1.078 1.00 62.80 284 PRO A C 1
ATOM 1979 O O . PRO A 1 299 ? -20.033 -52.250 -0.309 1.00 69.32 284 PRO A O 1
ATOM 1983 N N . ALA A 1 300 ? -18.009 -52.447 -1.282 1.00 63.78 285 ALA A N 1
ATOM 1984 C CA . ALA A 1 300 ? -17.746 -53.776 -0.740 1.00 67.91 285 ALA A CA 1
ATOM 1985 C C . ALA A 1 300 ? -17.167 -53.773 0.676 1.00 58.35 285 ALA A C 1
ATOM 1986 O O . ALA A 1 300 ? -16.611 -54.778 1.107 1.00 69.16 285 ALA A O 1
ATOM 1988 N N . CYS A 1 301 ? -17.298 -52.668 1.405 1.00 59.28 286 CYS A N 1
ATOM 1989 C CA . CYS A 1 301 ? -16.744 -52.611 2.758 1.00 62.58 286 CYS A CA 1
ATOM 1990 C C . CYS A 1 301 ? -17.493 -51.666 3.699 1.00 48.23 286 CYS A C 1
ATOM 1991 O O . CYS A 1 301 ? -18.332 -50.874 3.273 1.00 49.71 286 CYS A O 1
ATOM 1994 N N . ASP A 1 302 ? -17.165 -51.762 4.984 1.00 45.04 287 ASP A N 1
ATOM 1995 C CA . ASP A 1 302 ? -17.922 -51.090 6.034 1.00 39.10 287 ASP A CA 1
ATOM 1996 C C . ASP A 1 302 ? -17.091 -50.070 6.812 1.00 40.41 287 ASP A C 1
ATOM 1997 O O . ASP A 1 302 ? -17.640 -49.274 7.573 1.00 45.94 287 ASP A O 1
ATOM 2002 N N . VAL A 1 303 ? -15.774 -50.100 6.635 1.00 43.75 288 VAL A N 1
ATOM 2003 C CA . VAL A 1 303 ? -14.898 -49.124 7.276 1.00 37.13 288 VAL A CA 1
ATOM 2004 C C . VAL A 1 303 ? -13.713 -48.813 6.372 1.00 31.61 288 VAL A C 1
ATOM 2005 O O . VAL A 1 303 ? -13.170 -49.707 5.723 1.00 33.00 288 VAL A O 1
ATOM 2009 N N . VAL A 1 304 ? -13.309 -47.548 6.328 1.00 24.57 289 VAL A N 1
ATOM 2010 C CA . VAL A 1 304 ? -12.077 -47.184 5.643 1.00 27.73 289 VAL A CA 1
ATOM 2011 C C . VAL A 1 304 ? -11.160 -46.420 6.595 1.00 29.25 289 VAL A C 1
ATOM 2012 O O . VAL A 1 304 ? -11.579 -45.466 7.249 1.00 30.36 289 VAL A O 1
ATOM 2016 N N . VAL A 1 305 ? -9.912 -46.864 6.680 1.00 28.03 290 VAL A N 1
ATOM 2017 C CA . VAL A 1 305 ? -8.892 -46.171 7.454 1.00 32.79 290 VAL A CA 1
ATOM 2018 C C . VAL A 1 305 ? -7.918 -45.542 6.468 1.00 35.96 290 VAL A C 1
ATOM 2019 O O . VAL A 1 305 ? -7.449 -46.224 5.569 1.00 33.05 290 VAL A O 1
ATOM 2023 N N . HIS A 1 306 ? -7.621 -44.251 6.607 1.00 37.77 291 HIS A N 1
ATOM 2024 C CA . HIS A 1 306 ? -6.788 -43.592 5.603 1.00 34.94 291 HIS A CA 1
ATOM 2025 C C . HIS A 1 306 ? -6.080 -42.330 6.079 1.00 35.80 291 HIS A C 1
ATOM 2026 O O . HIS A 1 306 ? -6.252 -41.876 7.206 1.00 36.48 291 HIS A O 1
ATOM 2033 N N . HIS A 1 307 ? -5.288 -41.773 5.169 1.00 39.92 292 HIS A N 1
ATOM 2034 C CA . HIS A 1 307 ? -4.338 -40.707 5.469 1.00 41.88 292 HIS A CA 1
ATOM 2035 C C . HIS A 1 307 ? -4.955 -39.316 5.613 1.00 42.30 292 HIS A C 1
ATOM 2036 O O . HIS A 1 307 ? -4.251 -38.361 5.913 1.00 47.26 292 HIS A O 1
ATOM 2043 N N . GLY A 1 308 ? -6.264 -39.199 5.405 1.00 40.90 293 GLY A N 1
ATOM 2044 C CA . GLY A 1 308 ? -6.930 -37.906 5.476 1.00 39.51 293 GLY A CA 1
ATOM 2045 C C . GLY A 1 308 ? -6.939 -37.111 4.179 1.00 39.32 293 GLY A C 1
ATOM 2046 O O . GLY A 1 308 ? -7.247 -35.920 4.185 1.00 38.58 293 GLY A O 1
ATOM 2047 N N . GLY A 1 309 ? -6.596 -37.760 3.070 1.00 32.25 294 GLY A N 1
ATOM 2048 C CA . GLY A 1 309 ? -6.602 -37.108 1.770 1.00 36.71 294 GLY A CA 1
ATOM 2049 C C . GLY A 1 309 ? -7.965 -36.557 1.389 1.00 34.16 294 GLY A C 1
ATOM 2050 O O . GLY A 1 309 ? -8.994 -37.059 1.844 1.00 34.68 294 GLY A O 1
ATOM 2051 N N . HIS A 1 310 ? -7.974 -35.529 0.544 1.00 36.77 295 HIS A N 1
ATOM 2052 C CA . HIS A 1 310 ? -9.217 -34.861 0.165 1.00 34.57 295 HIS A CA 1
ATOM 2053 C C . HIS A 1 310 ? -10.117 -35.751 -0.688 1.00 30.56 295 HIS A C 1
ATOM 2054 O O . HIS A 1 310 ? -11.332 -35.793 -0.486 1.00 32.63 295 HIS A O 1
ATOM 2061 N N . GLY A 1 311 ? -9.517 -36.461 -1.637 1.00 25.93 296 GLY A N 1
ATOM 2062 C CA . GLY A 1 311 ? -10.271 -37.288 -2.560 1.00 24.08 296 GLY A CA 1
ATOM 2063 C C . GLY A 1 311 ? -10.834 -38.522 -1.883 1.00 28.43 296 GLY A C 1
ATOM 2064 O O . GLY A 1 311 ? -11.988 -38.894 -2.094 1.00 26.23 296 GLY A O 1
ATOM 2065 N N . THR A 1 312 ? -10.009 -39.164 -1.065 1.00 26.62 297 THR A N 1
ATOM 2066 C CA . THR A 1 312 ? -10.429 -40.350 -0.331 1.00 29.46 297 THR A CA 1
ATOM 2067 C C . THR A 1 312 ? -11.576 -40.019 0.624 1.00 26.94 297 THR A C 1
ATOM 2068 O O . THR A 1 312 ? -12.537 -40.779 0.742 1.00 25.97 297 THR A O 1
ATOM 2072 N N . THR A 1 313 ? -11.471 -38.878 1.299 1.00 25.56 298 THR A N 1
ATOM 2073 C CA . THR A 1 313 ? -12.504 -38.442 2.229 1.00 26.05 298 THR A CA 1
ATOM 2074 C C . THR A 1 313 ? -13.834 -38.279 1.510 1.00 24.05 298 THR A C 1
ATOM 2075 O O . THR A 1 313 ? -14.844 -38.858 1.912 1.00 23.86 298 THR A O 1
ATOM 2079 N N . LEU A 1 314 ? -13.827 -37.487 0.444 1.00 24.12 299 LEU A N 1
ATOM 2080 C CA . LEU A 1 314 ? -15.043 -37.217 -0.312 1.00 18.14 299 LEU A CA 1
ATOM 2081 C C . LEU A 1 314 ? -15.589 -38.481 -0.967 1.00 19.66 299 LEU A C 1
ATOM 2082 O O . LEU A 1 314 ? -16.802 -38.633 -1.110 1.00 23.64 299 LEU A O 1
ATOM 2087 N N . THR A 1 315 ? -14.699 -39.396 -1.344 1.00 14.15 300 THR A N 1
ATOM 2088 C CA . THR A 1 315 ? -15.125 -40.656 -1.942 1.00 20.64 300 THR A CA 1
ATOM 2089 C C . THR A 1 315 ? -15.921 -41.474 -0.925 1.00 20.29 300 THR A C 1
ATOM 2090 O O . THR A 1 315 ? -17.012 -41.965 -1.223 1.00 18.82 300 THR A O 1
ATOM 2094 N N . CYS A 1 316 ? -15.368 -41.613 0.277 1.00 24.34 301 CYS A N 1
ATOM 2095 C CA . CYS A 1 316 ? -16.031 -42.333 1.366 1.00 21.27 301 CYS A CA 1
ATOM 2096 C C . CYS A 1 316 ? -17.368 -41.699 1.740 1.00 16.21 301 CYS A C 1
ATOM 2097 O O . CYS A 1 316 ? -18.365 -42.396 1.917 1.00 17.85 301 CYS A O 1
ATOM 2100 N N . LEU A 1 317 ? -17.377 -40.376 1.873 1.00 17.68 302 LEU A N 1
ATOM 2101 C CA . LEU A 1 317 ? -18.608 -39.646 2.155 1.00 21.85 302 LEU A CA 1
ATOM 2102 C C . LEU A 1 317 ? -19.681 -39.946 1.111 1.00 23.32 302 LEU A C 1
ATOM 2103 O O . LEU A 1 317 ? -20.815 -40.276 1.461 1.00 21.16 302 LEU A O 1
ATOM 2108 N N . SER A 1 318 ? -19.327 -39.841 -0.167 1.00 23.15 303 SER A N 1
ATOM 2109 C CA . SER A 1 318 ? -20.311 -39.997 -1.236 1.00 23.58 303 SER A CA 1
ATOM 2110 C C . SER A 1 318 ? -20.824 -41.431 -1.337 1.00 16.56 303 SER A C 1
ATOM 2111 O O . SER A 1 318 ? -21.903 -41.680 -1.873 1.00 19.97 303 SER A O 1
ATOM 2114 N N . GLU A 1 319 ? -20.046 -42.371 -0.813 1.00 18.42 304 GLU A N 1
ATOM 2115 C CA . GLU A 1 319 ? -20.448 -43.772 -0.800 1.00 27.70 304 GLU A CA 1
ATOM 2116 C C . GLU A 1 319 ? -21.018 -44.205 0.556 1.00 30.16 304 GLU A C 1
ATOM 2117 O O . GLU A 1 319 ? -21.365 -45.371 0.744 1.00 35.70 304 GLU A O 1
ATOM 2123 N N . GLY A 1 320 ? -21.123 -43.264 1.492 1.00 25.00 305 GLY A N 1
ATOM 2124 C CA . GLY A 1 320 ? -21.744 -43.529 2.778 1.00 27.15 305 GLY A CA 1
ATOM 2125 C C . GLY A 1 320 ? -21.019 -44.584 3.593 1.00 26.54 305 GLY A C 1
ATOM 2126 O O . GLY A 1 320 ? -21.647 -45.462 4.187 1.00 25.06 305 GLY A O 1
ATOM 2127 N N . VAL A 1 321 ? -19.694 -44.491 3.627 1.00 23.18 306 VAL A N 1
ATOM 2128 C CA . VAL A 1 321 ? -18.875 -45.434 4.383 1.00 25.00 306 VAL A CA 1
ATOM 2129 C C . VAL A 1 321 ? -18.107 -44.689 5.480 1.00 34.07 306 VAL A C 1
ATOM 2130 O O . VAL A 1 321 ? -17.340 -43.767 5.182 1.00 24.93 306 VAL A O 1
ATOM 2134 N N . PRO A 1 322 ? -18.318 -45.078 6.754 1.00 21.41 307 PRO A N 1
ATOM 2135 C CA . PRO A 1 322 ? -17.630 -44.415 7.873 1.00 35.13 307 PRO A CA 1
ATOM 2136 C C . PRO A 1 322 ? -16.109 -44.506 7.758 1.00 30.57 307 PRO A C 1
ATOM 2137 O O . PRO A 1 322 ? -15.587 -45.515 7.279 1.00 28.22 307 PRO A O 1
ATOM 2141 N N . GLN A 1 323 ? -15.414 -43.459 8.194 1.00 24.48 308 GLN A N 1
ATOM 2142 C CA . GLN A 1 323 ? -13.980 -43.351 7.968 1.00 26.50 308 GLN A CA 1
ATOM 2143 C C . GLN A 1 323 ? -13.197 -43.168 9.258 1.00 33.80 308 GLN A C 1
ATOM 2144 O O . GLN A 1 323 ? -13.643 -42.478 10.176 1.00 30.42 308 GLN A O 1
ATOM 2150 N N . VAL A 1 324 ? -12.022 -43.785 9.315 1.00 29.99 309 VAL A N 1
ATOM 2151 C CA . VAL A 1 324 ? -11.037 -43.432 10.321 1.00 32.86 309 VAL A CA 1
ATOM 2152 C C . VAL A 1 324 ? -9.939 -42.658 9.606 1.00 36.79 309 VAL A C 1
ATOM 2153 O O . VAL A 1 324 ? -9.191 -43.213 8.799 1.00 30.51 309 VAL A O 1
ATOM 2157 N N . SER A 1 325 ? -9.868 -41.364 9.889 1.00 37.31 310 SER A N 1
ATOM 2158 C CA . SER A 1 325 ? -8.891 -40.496 9.255 1.00 38.90 310 SER A CA 1
ATOM 2159 C C . SER A 1 325 ? -7.705 -40.236 10.176 1.00 51.14 310 SER A C 1
ATOM 2160 O O . SER A 1 325 ? -7.882 -39.786 11.310 1.00 45.03 310 SER A O 1
ATOM 2163 N N . VAL A 1 326 ? -6.502 -40.530 9.688 1.00 47.80 311 VAL A N 1
ATOM 2164 C CA . VAL A 1 326 ? -5.278 -40.182 10.405 1.00 45.89 311 VAL A CA 1
ATOM 2165 C C . VAL A 1 326 ? -4.517 -39.126 9.600 1.00 48.47 311 VAL A C 1
ATOM 2166 O O . VAL A 1 326 ? -3.553 -39.434 8.897 1.00 41.11 311 VAL A O 1
ATOM 2170 N N . PRO A 1 327 ? -4.957 -37.862 9.708 1.00 52.76 312 PRO A N 1
ATOM 2171 C CA . PRO A 1 327 ? -4.483 -36.768 8.852 1.00 57.96 312 PRO A CA 1
ATOM 2172 C C . PRO A 1 327 ? -2.983 -36.513 8.969 1.00 66.97 312 PRO A C 1
ATOM 2173 O O . PRO A 1 327 ? -2.398 -36.720 10.033 1.00 69.33 312 PRO A O 1
ATOM 2177 N N . VAL A 1 328 ? -2.378 -36.071 7.870 1.00 75.95 313 VAL A N 1
ATOM 2178 C CA . VAL A 1 328 ? -0.950 -35.780 7.830 1.00 75.84 313 VAL A CA 1
ATOM 2179 C C . VAL A 1 328 ? -0.730 -34.358 7.330 1.00 77.27 313 VAL A C 1
ATOM 2180 O O . VAL A 1 328 ? -0.293 -33.482 8.077 1.00 58.10 313 VAL A O 1
ATOM 2184 N N . ILE A 1 329 ? -1.043 -34.143 6.055 1.00 75.71 314 ILE A N 1
ATOM 2185 C CA . ILE A 1 329 ? -0.911 -32.834 5.426 1.00 70.36 314 ILE A CA 1
ATOM 2186 C C . ILE A 1 329 ? -1.791 -31.825 6.168 1.00 74.42 314 ILE A C 1
ATOM 2187 O O . ILE A 1 329 ? -2.861 -32.174 6.664 1.00 66.87 314 ILE A O 1
ATOM 2192 N N . ALA A 1 330 ? -1.335 -30.579 6.258 1.00 71.06 315 ALA A N 1
ATOM 2193 C CA . ALA A 1 330 ? -1.996 -29.587 7.110 1.00 66.27 315 ALA A CA 1
ATOM 2194 C C . ALA A 1 330 ? -3.289 -29.024 6.510 1.00 62.16 315 ALA A C 1
ATOM 2195 O O . ALA A 1 330 ? -4.232 -28.714 7.240 1.00 57.48 315 ALA A O 1
ATOM 2197 N N . GLU A 1 331 ? -3.331 -28.894 5.188 1.00 67.07 316 GLU A N 1
ATOM 2198 C CA . GLU A 1 331 ? -4.500 -28.336 4.508 1.00 65.67 316 GLU A CA 1
ATOM 2199 C C . GLU A 1 331 ? -5.708 -29.276 4.544 1.00 57.47 316 GLU A C 1
ATOM 2200 O O . GLU A 1 331 ? -6.798 -28.912 4.097 1.00 55.99 316 GLU A O 1
ATOM 2206 N N . VAL A 1 332 ? -5.510 -30.480 5.073 1.00 58.24 317 VAL A N 1
ATOM 2207 C CA . VAL A 1 332 ? -6.591 -31.456 5.190 1.00 54.40 317 VAL A CA 1
ATOM 2208 C C . VAL A 1 332 ? -7.141 -31.500 6.611 1.00 54.10 317 VAL A C 1
ATOM 2209 O O . VAL A 1 332 ? -8.125 -32.186 6.880 1.00 51.31 317 VAL A O 1
ATOM 2213 N N . TRP A 1 333 ? -6.497 -30.768 7.515 1.00 52.36 318 TRP A N 1
ATOM 2214 C CA . TRP A 1 333 ? -6.921 -30.714 8.911 1.00 61.23 318 TRP A CA 1
ATOM 2215 C C . TRP A 1 333 ? -8.387 -30.304 9.047 1.00 60.46 318 TRP A C 1
ATOM 2216 O O . TRP A 1 333 ? -9.142 -30.913 9.806 1.00 47.60 318 TRP A O 1
ATOM 2227 N N . ASP A 1 334 ? -8.779 -29.272 8.306 1.00 52.68 319 ASP A N 1
ATOM 2228 C CA . ASP A 1 334 ? -10.121 -28.707 8.412 1.00 52.48 319 ASP A CA 1
ATOM 2229 C C . ASP A 1 334 ? -11.203 -29.696 7.986 1.00 53.77 319 ASP A C 1
ATOM 2230 O O . ASP A 1 334 ? -12.295 -29.712 8.554 1.00 46.26 319 ASP A O 1
ATOM 2235 N N . SER A 1 335 ? -10.903 -30.511 6.978 1.00 51.75 320 SER A N 1
ATOM 2236 C CA . SER A 1 335 ? -11.868 -31.483 6.469 1.00 56.03 320 SER A CA 1
ATOM 2237 C C . SER A 1 335 ? -12.075 -32.646 7.441 1.00 47.80 320 SER A C 1
ATOM 2238 O O . SER A 1 335 ? -13.169 -33.207 7.525 1.00 41.64 320 SER A O 1
ATOM 2241 N N . ALA A 1 336 ? -11.030 -32.998 8.182 1.00 47.77 321 ALA A N 1
ATOM 2242 C CA . ALA A 1 336 ? -11.117 -34.087 9.149 1.00 42.93 321 ALA A CA 1
ATOM 2243 C C . ALA A 1 336 ? -11.900 -33.647 10.385 1.00 50.76 321 ALA A C 1
ATOM 2244 O O . ALA A 1 336 ? -12.602 -34.448 11.004 1.00 40.61 321 ALA A O 1
ATOM 2246 N N . ARG A 1 337 ? -11.781 -32.370 10.736 1.00 45.73 322 ARG A N 1
ATOM 2247 C CA . ARG A 1 337 ? -12.545 -31.810 11.844 1.00 45.49 322 ARG A CA 1
ATOM 2248 C C . ARG A 1 337 ? -14.028 -31.824 11.496 1.00 44.48 322 ARG A C 1
ATOM 2249 O O . ARG A 1 337 ? -14.850 -32.345 12.252 1.00 39.69 322 ARG A O 1
ATOM 2257 N N . LEU A 1 338 ? -14.359 -31.247 10.345 1.00 42.75 323 LEU A N 1
ATOM 2258 C CA . LEU A 1 338 ? -15.726 -31.253 9.841 1.00 35.21 323 LEU A CA 1
ATOM 2259 C C . LEU A 1 338 ? -16.294 -32.664 9.878 1.00 34.21 323 LEU A C 1
ATOM 2260 O O . LEU A 1 338 ? -17.437 -32.876 10.284 1.00 36.34 323 LEU A O 1
ATOM 2265 N N . LEU A 1 339 ? -15.479 -33.624 9.455 1.00 29.81 324 LEU A N 1
ATOM 2266 C CA . LEU A 1 339 ? -15.893 -35.019 9.382 1.00 35.59 324 LEU A CA 1
ATOM 2267 C C . LEU A 1 339 ? -16.191 -35.588 10.765 1.00 36.56 324 LEU A C 1
ATOM 2268 O O . LEU A 1 339 ? -17.195 -36.276 10.960 1.00 35.60 324 LEU A O 1
ATOM 2273 N N . HIS A 1 340 ? -15.316 -35.295 11.721 1.00 45.36 325 HIS A N 1
ATOM 2274 C CA . HIS A 1 340 ? -15.459 -35.803 13.079 1.00 35.55 325 HIS A CA 1
ATOM 2275 C C . HIS A 1 340 ? -16.722 -35.270 13.750 1.00 41.90 325 HIS A C 1
ATOM 2276 O O . HIS A 1 340 ? -17.445 -36.012 14.419 1.00 44.08 325 HIS A O 1
ATOM 2283 N N . ALA A 1 341 ? -16.976 -33.978 13.566 1.00 35.82 326 ALA A N 1
ATOM 2284 C CA . ALA A 1 341 ? -18.127 -33.315 14.174 1.00 33.46 326 ALA A CA 1
ATOM 2285 C C . ALA A 1 341 ? -19.447 -33.852 13.623 1.00 39.42 326 ALA A C 1
ATOM 2286 O O . ALA A 1 341 ? -20.451 -33.896 14.334 1.00 46.34 326 ALA A O 1
ATOM 2288 N N . ALA A 1 342 ? -19.438 -34.265 12.359 1.00 41.11 327 ALA A N 1
ATOM 2289 C CA . ALA A 1 342 ? -20.639 -34.771 11.701 1.00 31.94 327 ALA A CA 1
ATOM 2290 C C . ALA A 1 342 ? -20.955 -36.209 12.116 1.00 29.92 327 ALA A C 1
ATOM 2291 O O . ALA A 1 342 ? -22.013 -36.741 11.780 1.00 36.79 327 ALA A O 1
ATOM 2293 N N . GLY A 1 343 ? -20.033 -36.836 12.838 1.00 26.58 328 GLY A N 1
ATOM 2294 C CA . GLY A 1 343 ? -20.238 -38.185 13.337 1.00 32.25 328 GLY A CA 1
ATOM 2295 C C . GLY A 1 343 ? -20.118 -39.247 12.261 1.00 32.82 328 GLY A C 1
ATOM 2296 O O . GLY A 1 343 ? -20.533 -40.389 12.459 1.00 35.78 328 GLY A O 1
ATOM 2297 N N . ALA A 1 344 ? -19.539 -38.878 11.122 1.00 32.82 329 ALA A N 1
ATOM 2298 C CA . ALA A 1 344 ? -19.422 -39.802 9.999 1.00 35.32 329 ALA A CA 1
ATOM 2299 C C . ALA A 1 344 ? -18.118 -40.591 10.051 1.00 29.63 329 ALA A C 1
ATOM 2300 O O . ALA A 1 344 ? -17.928 -41.538 9.292 1.00 34.75 329 ALA A O 1
ATOM 2302 N N . GLY A 1 345 ? -17.220 -40.206 10.950 1.00 32.24 330 GLY A N 1
ATOM 2303 C CA . GLY A 1 345 ? -15.955 -40.902 11.088 1.00 26.70 330 GLY A CA 1
ATOM 2304 C C . GLY A 1 345 ? -15.159 -40.382 12.265 1.00 39.15 330 GLY A C 1
ATOM 2305 O O . GLY A 1 345 ? -15.591 -39.456 12.954 1.00 40.17 330 GLY A O 1
ATOM 2306 N N . VAL A 1 346 ? -13.993 -40.973 12.500 1.00 35.02 331 VAL A N 1
ATOM 2307 C CA . VAL A 1 346 ? -13.143 -40.529 13.596 1.00 40.65 331 V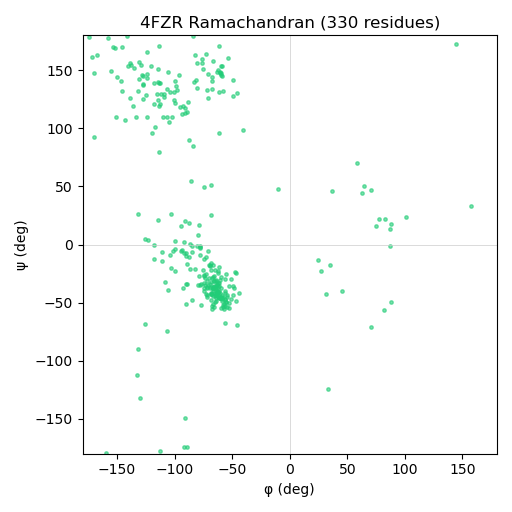AL A CA 1
ATOM 2308 C C . VAL A 1 346 ? -11.823 -39.954 13.088 1.00 38.09 331 VAL A C 1
ATOM 2309 O O . VAL A 1 346 ? -11.134 -40.568 12.275 1.00 36.20 331 VAL A O 1
ATOM 2313 N N . GLU A 1 347 ? -11.486 -38.765 13.577 1.00 41.05 332 GLU A N 1
ATOM 2314 C CA . GLU A 1 347 ? -10.198 -38.154 13.297 1.00 40.25 332 GLU A CA 1
ATOM 2315 C C . GLU A 1 347 ? -9.209 -38.567 14.376 1.00 52.85 332 GLU A C 1
ATOM 2316 O O . GLU A 1 347 ? -9.405 -38.257 15.553 1.00 51.00 332 GLU A O 1
ATOM 2322 N N . VAL A 1 348 ? -8.153 -39.270 13.980 1.00 49.21 333 VAL A N 1
ATOM 2323 C CA . VAL A 1 348 ? -7.082 -39.604 14.913 1.00 55.40 333 VAL A CA 1
ATOM 2324 C C . VAL A 1 348 ? -5.870 -38.713 14.610 1.00 56.77 333 VAL A C 1
ATOM 2325 O O . VAL A 1 348 ? -5.182 -38.907 13.608 1.00 56.04 333 VAL A O 1
ATOM 2329 N N . PRO A 1 349 ? -5.627 -37.708 15.473 1.00 61.05 334 PRO A N 1
ATOM 2330 C CA . PRO A 1 349 ? -4.596 -36.685 15.248 1.00 69.02 334 PRO A CA 1
ATOM 2331 C C . PRO A 1 349 ? -3.253 -37.268 14.812 1.00 66.77 334 PRO A C 1
ATOM 2332 O O . PRO A 1 349 ? -2.401 -37.539 15.657 1.00 70.45 334 PRO A O 1
ATOM 2336 N N . SER A 1 357 ? -4.954 -46.940 19.149 1.00 36.51 342 SER A N 1
ATOM 2337 C CA . SER A 1 357 ? -5.419 -45.578 18.914 1.00 42.92 342 SER A CA 1
ATOM 2338 C C . SER A 1 357 ? -6.181 -45.486 17.596 1.00 50.12 342 SER A C 1
ATOM 2339 O O . SER A 1 357 ? -7.275 -44.927 17.543 1.00 41.77 342 SER A O 1
ATOM 2342 N N . VAL A 1 358 ? -5.595 -46.023 16.531 1.00 49.77 343 VAL A N 1
ATOM 2343 C CA . VAL A 1 358 ? -6.321 -46.196 15.282 1.00 44.15 343 VAL A CA 1
ATOM 2344 C C . VAL A 1 358 ? -7.222 -47.416 15.430 1.00 49.31 343 VAL A C 1
ATOM 2345 O O . VAL A 1 358 ? -8.334 -47.454 14.900 1.00 43.99 343 VAL A O 1
ATOM 2349 N N . LEU A 1 359 ? -6.731 -48.408 16.168 1.00 44.74 344 LEU A N 1
ATOM 2350 C CA . LEU A 1 359 ? -7.501 -49.611 16.454 1.00 39.99 344 LEU A CA 1
ATOM 2351 C C . LEU A 1 359 ? -8.754 -49.262 17.243 1.00 39.78 344 LEU A C 1
ATOM 2352 O O . LEU A 1 359 ? -9.832 -49.808 17.001 1.00 42.55 344 LEU A O 1
ATOM 2357 N N . ALA A 1 360 ? -8.601 -48.347 18.1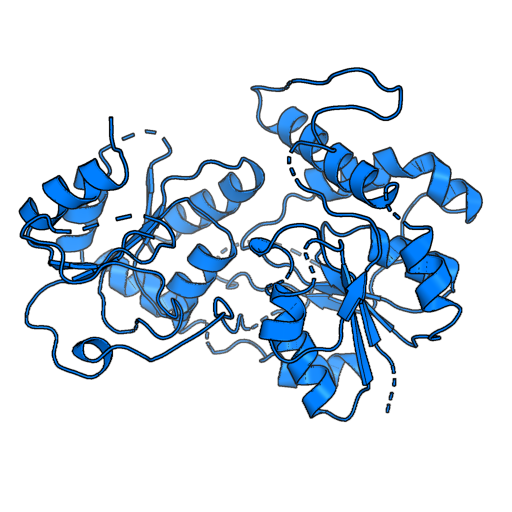93 1.00 38.75 345 ALA A N 1
ATOM 2358 C CA . ALA A 1 360 ? -9.707 -47.927 19.041 1.00 41.73 345 ALA A CA 1
ATOM 2359 C C . ALA A 1 360 ? -10.842 -47.356 18.193 1.00 42.32 345 ALA A C 1
ATOM 2360 O O . ALA A 1 360 ? -12.007 -47.715 18.377 1.00 41.95 345 ALA A O 1
ATOM 2362 N N . ALA A 1 361 ? -10.491 -46.483 17.252 1.00 50.67 346 ALA A N 1
ATOM 2363 C CA . ALA A 1 361 ? -11.474 -45.826 16.394 1.00 37.30 346 ALA A CA 1
ATOM 2364 C C . ALA A 1 361 ? -12.255 -46.835 15.561 1.00 30.49 346 ALA A C 1
ATOM 2365 O O . ALA A 1 361 ? -13.463 -46.696 15.376 1.00 37.63 346 ALA A O 1
ATOM 2367 N N . CYS A 1 362 ? -11.562 -47.850 15.057 1.00 30.46 347 CYS A N 1
ATOM 2368 C CA . CYS A 1 362 ? -12.202 -48.867 14.229 1.00 35.41 347 CYS A CA 1
ATOM 2369 C C . CYS A 1 362 ? -13.187 -49.709 15.037 1.00 35.31 347 CYS A C 1
ATOM 2370 O O . CYS A 1 362 ? -14.283 -50.008 14.565 1.00 29.48 347 CYS A O 1
ATOM 2373 N N . ALA A 1 363 ? -12.795 -50.087 16.252 1.00 40.69 348 ALA A N 1
ATOM 2374 C CA . ALA A 1 363 ? -13.661 -50.868 17.132 1.00 35.74 348 ALA A CA 1
ATOM 2375 C C . ALA A 1 363 ? -14.867 -50.036 17.551 1.00 32.94 348 ALA A C 1
ATOM 2376 O O . ALA A 1 363 ? -15.984 -50.543 17.656 1.00 31.31 348 ALA A O 1
ATOM 2378 N N . ARG A 1 364 ? -14.624 -48.752 17.788 1.00 30.50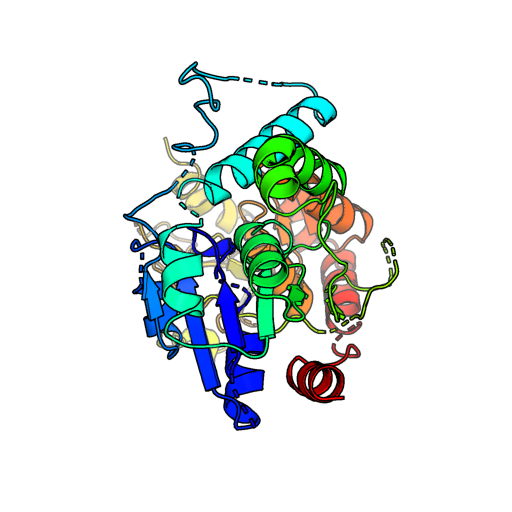 349 ARG A N 1
ATOM 2379 C CA . ARG A 1 364 ? -15.672 -47.811 18.159 1.00 33.59 349 ARG A CA 1
ATOM 2380 C C . ARG A 1 364 ? -16.725 -47.735 17.055 1.00 37.48 349 ARG A C 1
ATOM 2381 O O . ARG A 1 364 ? -17.926 -47.782 17.321 1.00 40.97 349 ARG A O 1
ATOM 2389 N N . ILE A 1 365 ? -16.261 -47.626 15.813 1.00 41.69 350 ILE A N 1
ATOM 2390 C CA . ILE A 1 365 ? -17.145 -47.563 14.653 1.00 35.11 350 ILE A CA 1
ATOM 2391 C C . ILE A 1 365 ? -17.789 -48.918 14.394 1.00 35.61 350 ILE A C 1
ATOM 2392 O O . ILE A 1 365 ? -18.950 -49.003 13.995 1.00 36.58 350 ILE A O 1
ATOM 2397 N N . ARG A 1 366 ? -17.018 -49.974 14.627 1.00 29.66 351 ARG A N 1
ATOM 2398 C CA . ARG A 1 366 ? -17.481 -51.342 14.416 1.00 32.57 351 ARG A CA 1
ATOM 2399 C C . ARG A 1 366 ? -18.657 -51.686 15.330 1.00 43.36 351 ARG A C 1
ATOM 2400 O O . ARG A 1 366 ? -19.437 -52.590 15.033 1.00 47.39 351 ARG A O 1
ATOM 2408 N N . ASP A 1 367 ? -18.783 -50.967 16.442 1.00 43.43 352 ASP A N 1
ATOM 2409 C CA . ASP A 1 367 ? -19.822 -51.261 17.425 1.00 47.92 352 ASP A CA 1
ATOM 2410 C C . ASP A 1 367 ? -20.924 -50.202 17.439 1.00 48.91 352 ASP A C 1
ATOM 2411 O O . ASP A 1 367 ? -22.086 -50.511 17.700 1.00 47.36 352 ASP A O 1
ATOM 2416 N N . ASP A 1 368 ? -20.555 -48.956 17.157 1.00 47.59 353 ASP A N 1
ATOM 2417 C CA . ASP A 1 368 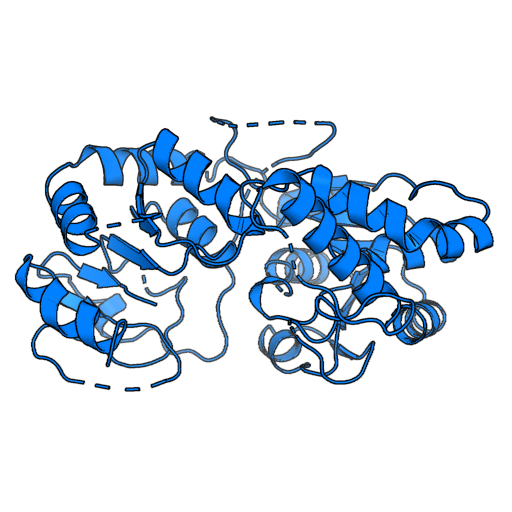? -21.510 -47.854 17.179 1.00 45.70 353 ASP A CA 1
ATOM 2418 C C . ASP A 1 368 ? -22.079 -47.613 15.777 1.00 46.62 353 ASP A C 1
ATOM 2419 O O . ASP A 1 368 ? -21.367 -47.185 14.867 1.00 38.62 353 ASP A O 1
ATOM 2424 N N . SER A 1 369 ? -23.370 -47.887 15.615 1.00 45.91 354 SER A N 1
ATOM 2425 C CA . SER A 1 369 ? -24.024 -47.808 14.311 1.00 39.36 354 SER A CA 1
ATOM 2426 C C . SER A 1 369 ? -24.353 -46.371 13.901 1.00 37.29 354 SER A C 1
ATOM 2427 O O . SER A 1 369 ? -24.852 -46.136 12.799 1.00 33.21 354 SER A O 1
ATOM 2430 N N . SER A 1 370 ? -24.072 -45.416 14.783 1.00 34.62 355 SER A N 1
ATOM 2431 C CA . SER A 1 370 ? -24.363 -44.013 14.507 1.00 31.54 355 SER A CA 1
ATOM 2432 C C . SER A 1 370 ? -23.389 -43.445 13.479 1.00 33.79 355 SER A C 1
ATOM 2433 O O . SER A 1 370 ? -23.590 -42.342 12.964 1.00 33.77 355 SER A O 1
ATOM 2436 N N . TYR A 1 371 ? -22.335 -44.201 13.185 1.00 35.94 356 TYR A N 1
ATOM 2437 C CA . TYR A 1 371 ? -21.317 -43.760 12.238 1.00 35.20 356 TYR A CA 1
ATOM 2438 C C . TYR A 1 371 ? -21.704 -44.079 10.800 1.00 32.24 356 TYR A C 1
ATOM 2439 O O . TYR A 1 371 ? -21.614 -43.217 9.927 1.00 29.46 356 TYR A O 1
ATOM 2448 N N . VAL A 1 372 ? -22.133 -45.311 10.550 1.00 30.50 357 VAL A N 1
ATOM 2449 C CA . VAL A 1 372 ? -22.664 -45.658 9.241 1.00 33.40 357 VAL A CA 1
ATOM 2450 C C . VAL A 1 372 ? -23.860 -44.763 8.950 1.00 33.30 357 VAL A C 1
ATOM 2451 O O . VAL A 1 372 ? -23.980 -44.201 7.864 1.00 32.38 357 VAL A O 1
ATOM 2455 N N . GLY A 1 373 ? -24.739 -44.631 9.938 1.00 34.58 358 GLY A N 1
ATOM 2456 C CA . GLY A 1 373 ? -25.928 -43.811 9.804 1.00 32.85 358 GLY A CA 1
ATOM 2457 C C . GLY A 1 373 ? -25.623 -42.400 9.336 1.00 28.40 358 GLY A C 1
ATOM 2458 O O . GLY A 1 373 ? -26.236 -41.902 8.392 1.00 37.22 358 GLY A O 1
ATOM 2459 N N . ASN A 1 374 ? -24.678 -41.749 10.005 1.00 25.68 359 ASN A N 1
ATOM 2460 C CA . ASN A 1 374 ? -24.246 -40.410 9.617 1.00 32.00 359 ASN A CA 1
ATOM 2461 C C . ASN A 1 374 ? -23.585 -40.370 8.239 1.00 31.70 359 ASN A C 1
ATOM 2462 O O . ASN A 1 374 ? -23.836 -39.460 7.448 1.00 28.06 359 ASN A O 1
ATOM 2467 N N . ALA A 1 375 ? -22.738 -41.356 7.961 1.00 28.75 360 ALA A N 1
ATOM 2468 C CA . ALA A 1 375 ? -22.059 -41.447 6.671 1.00 33.62 360 ALA A CA 1
ATOM 2469 C C . ALA A 1 375 ? -23.077 -41.556 5.542 1.00 28.08 360 ALA A C 1
ATOM 2470 O O . ALA A 1 375 ? -22.959 -40.881 4.519 1.00 25.40 360 ALA A O 1
ATOM 2472 N N . ARG A 1 376 ? -24.077 -42.410 5.740 1.00 27.00 361 ARG A N 1
ATOM 2473 C CA . ARG A 1 376 ? -25.119 -42.620 4.742 1.00 26.68 361 ARG A CA 1
ATOM 2474 C C . ARG A 1 376 ? -26.017 -41.395 4.616 1.00 28.90 361 ARG A C 1
ATOM 2475 O O . ARG A 1 376 ? -26.499 -41.084 3.528 1.00 32.69 361 ARG A O 1
ATOM 2483 N N . ARG A 1 377 ? -26.246 -40.704 5.730 1.00 32.58 362 ARG A N 1
ATOM 2484 C CA . ARG A 1 377 ? -27.028 -39.471 5.709 1.00 33.34 362 ARG A CA 1
ATOM 2485 C C . ARG A 1 377 ? -26.349 -38.433 4.822 1.00 22.92 362 ARG A C 1
ATOM 2486 O O . ARG A 1 377 ? -27.001 -37.774 4.012 1.00 26.56 362 ARG A O 1
ATOM 2494 N N . LEU A 1 378 ? -25.036 -38.298 4.983 1.00 22.85 363 LEU A N 1
ATOM 2495 C CA . LEU A 1 378 ? -24.253 -37.330 4.221 1.00 23.20 363 LEU A CA 1
ATOM 2496 C C . LEU A 1 378 ? -24.174 -37.715 2.748 1.00 23.57 363 LEU A C 1
ATOM 2497 O O . LEU A 1 378 ? -24.298 -36.860 1.868 1.00 16.66 363 LEU A O 1
ATOM 2502 N N . ALA A 1 379 ? -23.963 -39.000 2.482 1.00 18.16 364 ALA A N 1
ATOM 2503 C CA . ALA A 1 379 ? -23.968 -39.504 1.113 1.00 24.47 364 ALA A CA 1
ATOM 2504 C C . ALA A 1 379 ? -25.289 -39.145 0.445 1.00 24.15 364 ALA A C 1
ATOM 2505 O O . ALA A 1 379 ? -25.314 -38.630 -0.673 1.00 25.35 364 ALA A O 1
ATOM 2507 N N . ALA A 1 380 ? -26.385 -39.410 1.147 1.00 27.81 365 ALA A N 1
ATOM 2508 C CA . ALA A 1 380 ? -27.719 -39.143 0.627 1.00 24.89 365 ALA A CA 1
ATOM 2509 C C . ALA A 1 380 ? -27.920 -37.648 0.381 1.00 26.65 365 ALA A C 1
ATOM 2510 O O . ALA A 1 380 ? -28.599 -37.253 -0.567 1.00 26.23 365 ALA A O 1
ATOM 2512 N N . GLU A 1 381 ? -27.326 -36.822 1.238 1.00 17.37 366 GLU A N 1
ATOM 2513 C CA . GLU A 1 381 ? -27.418 -35.372 1.091 1.00 22.40 366 GLU A CA 1
ATOM 2514 C C . GLU A 1 381 ? -26.657 -34.908 -0.154 1.00 26.37 366 GLU A C 1
ATOM 2515 O O . GLU A 1 381 ? -27.150 -34.090 -0.932 1.00 28.71 366 GLU A O 1
ATOM 2529 N N . ALA A 1 383 ? -26.072 -36.635 -2.722 1.00 26.70 368 ALA A N 1
ATOM 2530 C CA . ALA A 1 383 ? -26.755 -37.178 -3.889 1.00 25.40 368 ALA A CA 1
ATOM 2531 C C . ALA A 1 383 ? -27.856 -36.253 -4.416 1.00 29.69 368 ALA A C 1
ATOM 2532 O O . ALA A 1 383 ? -28.296 -36.401 -5.555 1.00 32.92 368 ALA A O 1
ATOM 2534 N N . THR A 1 384 ? -28.299 -35.301 -3.598 1.00 22.75 369 THR A N 1
ATOM 2535 C CA . THR A 1 384 ? -29.337 -34.363 -4.027 1.00 28.90 369 THR A CA 1
ATOM 2536 C C . THR A 1 384 ? -28.741 -33.143 -4.724 1.00 25.20 369 THR A C 1
ATOM 2537 O O . THR A 1 384 ? -29.463 -32.359 -5.336 1.00 30.05 369 THR A O 1
ATOM 2541 N N . LEU A 1 385 ? -27.424 -32.991 -4.640 1.00 22.19 370 LEU A N 1
ATOM 2542 C CA . LEU A 1 385 ? -26.764 -31.811 -5.182 1.00 19.67 370 LEU A CA 1
ATOM 2543 C C . LEU A 1 385 ? -26.670 -31.902 -6.705 1.00 21.44 370 LEU A C 1
ATOM 2544 O O . LEU A 1 385 ? -26.731 -32.995 -7.272 1.00 21.46 370 LEU A O 1
ATOM 2549 N N . PRO A 1 386 ? -26.553 -30.746 -7.376 1.00 19.99 371 PRO A N 1
ATOM 2550 C CA . PRO A 1 386 ? -26.426 -30.711 -8.838 1.00 20.36 371 PRO A CA 1
ATOM 2551 C C . PRO A 1 386 ? -25.218 -31.514 -9.310 1.00 18.01 371 PRO A C 1
ATOM 2552 O O . PRO A 1 386 ? -24.134 -31.348 -8.759 1.00 18.68 371 PRO A O 1
ATOM 2556 N N . THR A 1 387 ? -25.406 -32.375 -10.304 1.00 17.13 372 THR A N 1
ATOM 2557 C CA . THR A 1 387 ? -24.307 -33.164 -10.850 1.00 16.59 372 THR A CA 1
ATOM 2558 C C . THR A 1 387 ? -23.386 -32.282 -11.686 1.00 17.69 372 THR A C 1
ATOM 2559 O O . THR A 1 387 ? -23.757 -31.166 -12.052 1.00 18.06 372 THR A O 1
ATOM 2563 N N . PRO A 1 388 ? -22.172 -32.775 -11.982 1.00 20.00 373 PRO A N 1
ATOM 2564 C CA . PRO A 1 388 ? -21.274 -32.085 -12.916 1.00 15.50 373 PRO A CA 1
ATOM 2565 C C . PRO A 1 388 ? -21.939 -31.763 -14.257 1.00 11.35 373 PRO A C 1
ATOM 2566 O O . PRO A 1 388 ? -21.653 -30.721 -14.845 1.00 9.16 373 PRO A O 1
ATOM 2570 N N . ALA A 1 389 ? -22.816 -32.641 -14.732 1.00 10.01 374 ALA A N 1
ATOM 2571 C CA . ALA A 1 389 ? -23.560 -32.373 -15.961 1.00 15.71 374 ALA A CA 1
ATOM 2572 C C . ALA A 1 389 ? -24.466 -31.152 -15.779 1.00 20.99 374 ALA A C 1
ATOM 2573 O O . ALA A 1 389 ? -24.592 -30.323 -16.684 1.00 16.41 374 ALA A O 1
ATOM 2575 N N . ASP A 1 390 ? -25.086 -31.044 -14.603 1.00 21.37 375 ASP A N 1
ATOM 2576 C CA . ASP A 1 390 ? -25.938 -29.898 -14.281 1.00 17.12 375 ASP A CA 1
ATOM 2577 C C . ASP A 1 390 ? -25.112 -28.610 -14.312 1.00 19.60 375 ASP A C 1
ATOM 2578 O O . ASP A 1 390 ? -25.535 -27.600 -14.877 1.00 26.04 375 ASP A O 1
ATOM 2583 N N . ILE A 1 391 ? -23.932 -28.653 -13.700 1.00 14.60 376 ILE A N 1
ATOM 2584 C CA . ILE A 1 391 ? -23.053 -27.486 -13.618 1.00 15.12 376 ILE A CA 1
ATOM 2585 C C . ILE A 1 391 ? -22.591 -26.994 -14.990 1.00 17.20 376 ILE A C 1
ATOM 2586 O O . ILE A 1 391 ? -22.387 -25.796 -15.191 1.00 22.68 376 ILE A O 1
ATOM 2591 N N . VAL A 1 392 ? -22.423 -27.915 -15.932 1.00 18.98 377 VAL A N 1
ATOM 2592 C CA . VAL A 1 392 ? -22.018 -27.535 -17.278 1.00 22.11 377 VAL A CA 1
ATOM 2593 C C . VAL A 1 392 ? -23.090 -26.654 -17.916 1.00 23.72 377 VAL A C 1
ATOM 2594 O O . VAL A 1 392 ? -22.777 -25.676 -18.595 1.00 25.16 377 VAL A O 1
ATOM 2598 N N . ARG A 1 393 ? -24.355 -26.992 -17.685 1.00 26.63 378 ARG A N 1
ATOM 2599 C CA . ARG A 1 393 ? -25.458 -26.190 -18.203 1.00 30.83 378 ARG A CA 1
ATOM 2600 C C . ARG A 1 393 ? -25.408 -24.784 -17.617 1.00 29.03 378 ARG A C 1
ATOM 2601 O O . ARG A 1 393 ? -25.633 -23.799 -18.318 1.00 31.64 378 ARG A O 1
ATOM 2609 N N . LEU A 1 394 ? -25.104 -24.696 -16.328 1.00 23.05 379 LEU A N 1
ATOM 2610 C CA . LEU A 1 394 ? -24.907 -23.404 -15.684 1.00 30.07 379 LEU A CA 1
ATOM 2611 C C . LEU A 1 394 ? -23.799 -22.633 -16.393 1.00 32.52 379 LEU A C 1
ATOM 2612 O O . LEU A 1 394 ? -23.987 -21.483 -16.792 1.00 40.51 379 LEU A O 1
ATOM 2617 N N . ILE A 1 395 ? -22.649 -23.281 -16.558 1.00 33.77 380 ILE A N 1
ATOM 2618 C CA . ILE A 1 395 ? -21.479 -22.645 -17.151 1.00 32.80 380 ILE A CA 1
ATOM 2619 C C . ILE A 1 395 ? -21.790 -22.053 -18.520 1.00 30.90 380 ILE A C 1
ATOM 2620 O O . ILE A 1 395 ? -21.375 -20.938 -18.832 1.00 34.28 380 ILE A O 1
ATOM 2625 N N . GLU A 1 396 ? -22.528 -22.803 -19.331 1.00 30.94 381 GLU A N 1
ATOM 2626 C CA . GLU A 1 396 ? -22.789 -22.398 -20.710 1.00 35.15 381 GLU A CA 1
ATOM 2627 C C . GLU A 1 396 ? -23.893 -21.341 -20.834 1.00 45.48 381 GLU A C 1
ATOM 2628 O O . GLU A 1 396 ? -24.316 -21.009 -21.943 1.00 59.90 381 GLU A O 1
ATOM 2634 N N . GLN A 1 397 ? -24.348 -20.809 -19.701 1.00 47.91 382 GLN A N 1
ATOM 2635 C CA . GLN A 1 397 ? -25.291 -19.691 -19.696 1.00 43.86 382 GLN A CA 1
ATOM 2636 C C . GLN A 1 397 ? -24.718 -18.496 -18.942 1.00 43.10 382 GLN A C 1
ATOM 2637 O O . GLN A 1 397 ? -23.978 -18.659 -17.970 1.00 41.08 382 GLN A O 1
#

Foldseek 3Di:
DEEEEEFEQDLLTLLCLQLQVLCVVVVYHYEYEYAPNPLSQVLSVHHYDYQAHHDDCVQLQAAPVRDGDDDPDQQVVLLSLLLSLLSRLVSLPSVLVVCVVRVGQEYEYELSNCSRLLSCLVVVHAYEYEYLFLDFDVSSNVSSLVSCQVSQVVSVHRGGDDHPAHEHEHLPVPDSHAYHRDADDDRDADLDDLLPDDDPFAEEEECVCVLVVCVQVQCVLVYQYEYAYDQPRPSHDYDHHHRLLSSLNHAEYEYALRRRNLSSQLLSLHAYEYCHDDSSSVVRQVVCVVLLQYHYVCVSSVRVSVCVPDVVNSVSSVVSNVSVPGQDSNRVSVVVVD

Radius of gyration: 20.63 Å; Cα contacts (8 Å, |Δi|>4): 677; chains: 1; bounding box: 46×60×48 Å

B-factor: mean 39.72, std 18.86, range [6.7, 133.15]

Solvent-accessible surface area: 15694 Å² total

Sequence (338 aa):
HRILVIAGCSEGFVPLVPLSWALRAAGHEVLVAASENGPTVTGAGLPFAPTCPSLDPEVLSWDREGNRTTPREEKPLLEHIGRGYGRLVLRRDEALALAERRWKPDLVLTETYSLTGPLVAATLGIPWIEQSIRLASPELIKSAGVGELAPELAELGLTDFPDPLLSIDVCPPSEPGTTKRRYVPYNGRNDQVPSWVFEERKQPRLCLTLSLLQALSQELPKLGFEVVVAVSDLPEGVLAAGQFPLSAIPACDVVVHHGGHGTTLTCLSEGVPQVSVPVIAEVWDSARLLHAAGAGVEVPSVLAACARIRDDSSYVGNARRLAAEATLPTPADIVRLIEQ

InterPro domains:
  IPR002213 UDP-glucuronosyl/UDP-glucosyltransferase [cd03784] (1-377)
  IPR010610 Erythromycin biosynthesis protein CIII-like, C-terminal domain [PF06722] (243-380)
  IPR048284 Erythromycin biosynthesis protein CIII-like, N-terminal domain [PF21036] (22-220)
  IPR050426 Glycosyltransferase 28 [PTHR48050] (260-370)

Secondary structure (DSSP, 8-state):
--EEEE--SSGGG---HHHHHHHHHTT--EEEEEE---HHHHHTT--EEEEESS---TTTSB-TTS-B----SHHHHHHHHHHHHHHHHH--HHHHHHHHHH--SEEEEETT-THHHHHHHHHT--EEEE--SS---HHHHHHHHHHTHHHHHTTT-SSPPPPSEEE--S-------B--------SS----HHHHS--SS-EEE----SHHHHHHHGGGGT-EEEE------TTEEEES---TTT----SEEEE---HHHHHHHHHTT--EEE---SGGGHHHHHHHHHTTSEEE---HHHHHHHHHH-THHHHHHHHHHH---SPPHHHHHHHHT-

Nearest PDB structures (foldseek):
  4fzr-assembly1_A-2  TM=1.002E+00  e=1.832E-67  Streptomyces sp. SF2575
  4g2t-assembly1_A-2  TM=9.836E-01  e=2.415E-60  Streptomyces sp. SF2575
  2p6p-assembly1_B  TM=9.337E-01  e=3.484E-30  Streptomyces fradiae
  4rie-assembly1_A  TM=9.149E-01  e=3.992E-31  Streptomyces cyanogenus
  2p6p-assembly1_A  TM=9.303E-01  e=9.996E-30  Streptomyces fradiae

Organism: NCBI:txid746675